Protein AF-F0W211-F1 (afdb_monomer)

Foldseek 3Di:
DPLDDDPVRLVVVCVPCVVCSVVVVVVVVVCCVVVVSDPVVVVVVVVVVVVVVVVVVVPDPDDDDDDPPPPPPDPPCQLCVLVQQQDLQFRHGPPDPVAHPVNVVVVVVVVCVVVVPDPDPPDPDPPDDDDDDDDDDDDDPDPVVVVVPPCVVQQADPVCVVRVDDPCCQVVVDDSGDDPPDPPPSVPVPPADADPPPRHHPPDPLVVLLVVLVVQLVVLVVQLVVLVVVLVVLVVVLVVLVVVLVVLVVVLVVDDDPVSVVVSVVVNVVSVVVNVVSVVCNVVSVVSSVVSVVSNVVSVVCNVVSDDVPPDPPPDD

Organism: NCBI:txid890382

Secondary structure (DSSP, 8-state):
---S--HHHHHHHHHH-HHHHHHHHHHHHHHHHHTT-S-HHHHHHHHHHHHHHHHHGGG------PPPTTSSSS-HHHHHTTT-PPPTTT-SPSSBTTB-HHHHHHHHHHHHHT-TT---S-------------------S-TTTTHHHHHGGGTB-HHHHHTS--HHHHHHS--SSB--TTSS---GGG---B-TTT-PBSSPHHHHHHHHHHHHHHHHHHHHHHHHHHHHHHHHHHHHHHHHHHHHHHHHHH--SHHHHHHHHHHHHHHHHHHHHHHHHHHHHHHHHHHHHHHHHHHHHHHHTT--TTS------

Nearest PDB structures (foldseek):
  4ilo-assembly1_A  TM=8.932E-01  e=6.289E-02  Chlamydia trachomatis L2/434/Bu
  6ixf-assembly1_A  TM=8.006E-01  e=1.152E-01  Homo sapiens
  3na7-assembly1_A  TM=4.764E-01  e=4.049E-02  Helicobacter pylori NCTC 11638
  8j07-assembly1_i8  TM=7.631E-01  e=3.495E+00  Homo sapiens

Mean predicted aligned error: 18.35 Å

Solvent-accessible surface area (backbone atoms only — not comparable to full-atom values): 19367 Å² total; per-residue (Å²): 117,80,81,68,84,55,66,69,58,52,53,53,50,48,75,74,38,69,86,54,43,63,60,50,53,52,49,49,51,50,50,34,63,75,68,58,61,52,57,67,68,56,49,51,47,52,51,50,52,52,49,49,51,56,60,60,55,74,76,62,92,74,79,95,67,82,77,76,86,76,65,85,82,55,64,68,68,68,78,39,63,42,66,59,58,46,36,84,87,78,61,45,58,65,66,43,102,88,40,49,62,66,58,52,52,50,52,53,49,54,56,50,62,77,47,76,87,58,82,60,84,71,73,82,73,81,82,72,86,77,87,80,86,86,81,93,75,96,76,80,96,64,85,68,64,72,67,60,67,70,43,63,80,70,43,46,31,60,56,31,73,74,56,58,45,38,71,50,36,72,76,68,74,49,58,98,37,54,69,81,88,71,90,73,70,74,68,67,90,68,61,68,60,51,39,91,87,76,66,43,54,62,86,32,75,66,58,52,46,52,51,53,50,51,52,53,39,51,58,33,51,55,52,34,52,50,40,47,50,54,45,52,51,52,53,51,50,48,54,52,46,53,53,48,38,52,54,44,53,58,50,38,75,70,49,84,51,70,68,60,34,52,55,40,48,57,53,40,56,50,41,53,51,54,46,50,54,51,60,66,47,44,64,58,43,52,51,50,35,52,50,35,53,53,52,36,53,53,43,51,51,39,60,76,67,65,61,51,98,83,75,75,86,77,62,79,130

Radius of gyration: 40.11 Å; Cα contacts (8 Å, |Δi|>4): 157; chains: 1; bounding box: 102×54×116 Å

Structure (mmCIF, N/CA/C/O backbone):
data_AF-F0W211-F1
#
_entry.id   AF-F0W211-F1
#
loop_
_atom_site.group_PDB
_atom_site.id
_atom_site.type_symbol
_atom_site.label_atom_id
_atom_site.label_alt_id
_atom_site.label_comp_id
_atom_site.label_asym_id
_atom_site.label_entity_id
_atom_site.label_seq_id
_atom_site.pdbx_PDB_ins_code
_atom_site.Cartn_x
_atom_site.Cartn_y
_atom_site.Cartn_z
_atom_site.occupancy
_atom_site.B_iso_or_equiv
_atom_site.auth_seq_id
_atom_site.auth_comp_id
_atom_site.auth_asym_id
_atom_site.auth_atom_id
_atom_site.pdbx_PDB_model_num
ATOM 1 N N . MET A 1 1 ? 32.228 10.492 -10.562 1.00 36.09 1 MET A N 1
ATOM 2 C CA . MET A 1 1 ? 33.289 10.536 -11.587 1.00 36.09 1 MET A CA 1
ATOM 3 C C . MET A 1 1 ? 32.843 9.807 -12.851 1.00 36.09 1 MET A C 1
ATOM 5 O O . MET A 1 1 ? 32.964 8.593 -12.957 1.00 36.09 1 MET A O 1
ATOM 9 N N . GLN A 1 2 ? 32.245 10.550 -13.781 1.00 37.41 2 GLN A N 1
ATOM 10 C CA . GLN A 1 2 ? 31.948 10.055 -15.121 1.00 37.41 2 GLN A CA 1
ATOM 11 C C . GLN A 1 2 ? 33.258 10.132 -15.909 1.00 37.41 2 GLN A C 1
ATOM 13 O O . GLN A 1 2 ? 33.706 11.217 -16.264 1.00 37.41 2 GLN A O 1
ATOM 18 N N . VAL A 1 3 ? 33.925 8.996 -16.100 1.00 42.62 3 VAL A N 1
ATOM 19 C CA . VAL A 1 3 ? 35.049 8.926 -17.036 1.00 42.62 3 VAL A CA 1
ATOM 20 C C . VAL A 1 3 ? 34.441 8.744 -18.419 1.00 42.62 3 VAL A C 1
ATOM 22 O O . VAL A 1 3 ? 34.084 7.640 -18.824 1.00 42.62 3 VAL A O 1
ATOM 25 N N . GLY A 1 4 ? 34.227 9.862 -19.098 1.00 53.25 4 GLY A N 1
ATOM 26 C CA . GLY A 1 4 ? 33.651 9.905 -20.431 1.00 53.25 4 GLY A CA 1
ATOM 27 C C . GLY A 1 4 ? 33.171 11.309 -20.760 1.00 53.25 4 GLY A C 1
ATOM 28 O O . GLY A 1 4 ? 32.844 12.094 -19.873 1.00 53.25 4 GLY A O 1
ATOM 29 N N . TYR A 1 5 ? 33.151 11.636 -22.043 1.00 56.19 5 TYR A N 1
ATOM 30 C CA . TYR A 1 5 ? 32.775 12.966 -22.496 1.00 56.19 5 TYR A CA 1
ATOM 31 C C . TYR A 1 5 ? 31.256 13.136 -22.506 1.00 56.19 5 TYR A C 1
ATOM 33 O O . TYR A 1 5 ? 30.536 12.282 -23.030 1.00 56.19 5 TYR A O 1
ATOM 41 N N . ASN A 1 6 ? 30.768 14.263 -21.980 1.00 58.94 6 ASN A N 1
ATOM 42 C CA . ASN A 1 6 ? 29.410 14.703 -22.273 1.00 58.94 6 ASN A CA 1
ATOM 43 C C . ASN A 1 6 ? 29.354 15.087 -23.759 1.00 58.94 6 ASN A C 1
ATOM 45 O O . ASN A 1 6 ? 30.174 15.876 -24.236 1.00 58.94 6 ASN A O 1
ATOM 49 N N . ARG A 1 7 ? 28.387 14.515 -24.479 1.00 57.03 7 ARG A N 1
ATOM 50 C CA . ARG A 1 7 ? 28.117 14.803 -25.888 1.00 57.03 7 ARG A CA 1
ATOM 51 C C . ARG A 1 7 ? 27.997 16.305 -26.142 1.00 57.03 7 ARG A C 1
ATOM 53 O O . ARG A 1 7 ? 28.581 16.788 -27.101 1.00 57.03 7 ARG A O 1
ATOM 60 N N . GLU A 1 8 ? 27.324 17.025 -25.251 1.00 62.09 8 GLU A N 1
ATOM 61 C CA . GLU A 1 8 ? 27.138 18.479 -25.335 1.00 62.09 8 GLU A CA 1
ATOM 62 C C . GLU A 1 8 ? 28.480 19.224 -25.263 1.00 62.09 8 GLU A C 1
ATOM 64 O O . GLU A 1 8 ? 28.690 20.208 -25.964 1.00 62.09 8 GLU A O 1
ATOM 69 N N . GLY A 1 9 ? 29.429 18.712 -24.473 1.00 66.12 9 GLY A N 1
ATOM 70 C CA . GLY A 1 9 ? 30.781 19.263 -24.375 1.00 66.12 9 GLY A CA 1
ATOM 71 C C . GLY A 1 9 ? 31.614 19.010 -25.632 1.00 66.12 9 GLY A C 1
ATOM 72 O O . GLY A 1 9 ? 32.319 19.907 -26.085 1.00 66.12 9 GLY A O 1
ATOM 73 N N . ILE A 1 10 ? 31.505 17.818 -26.234 1.00 62.38 10 ILE A N 1
ATOM 74 C CA . ILE A 1 10 ? 32.141 17.540 -27.532 1.00 62.38 10 ILE A CA 1
ATOM 75 C C . ILE A 1 10 ? 31.525 18.428 -28.612 1.00 62.38 10 ILE A C 1
ATOM 77 O O . ILE A 1 10 ? 32.262 19.030 -29.380 1.00 62.38 10 ILE A O 1
ATOM 81 N N . GLU A 1 11 ? 30.199 18.543 -28.661 1.00 62.00 11 GLU A N 1
ATOM 82 C CA . GLU A 1 11 ? 29.499 19.370 -29.648 1.00 62.00 11 GLU A CA 1
ATOM 83 C C . GLU A 1 11 ? 29.864 20.860 -29.506 1.00 62.00 11 GLU A C 1
ATOM 85 O O . GLU A 1 11 ? 30.101 21.519 -30.517 1.00 62.00 11 GLU A O 1
ATOM 90 N N . ALA A 1 12 ? 30.023 21.376 -28.281 1.00 68.12 12 ALA A N 1
ATOM 91 C CA . ALA A 1 12 ? 30.475 22.748 -28.034 1.00 68.12 12 ALA A CA 1
ATOM 92 C C . ALA A 1 12 ? 31.930 22.990 -28.478 1.00 68.12 12 ALA A C 1
ATOM 94 O O . ALA A 1 12 ? 32.224 23.992 -29.128 1.00 68.12 12 ALA A O 1
ATOM 95 N N . ILE A 1 13 ? 32.844 22.052 -28.193 1.00 62.06 13 ILE A N 1
ATOM 96 C CA . ILE A 1 13 ? 34.231 22.120 -28.689 1.00 62.06 13 ILE A CA 1
ATOM 97 C C . ILE A 1 13 ? 34.239 22.037 -30.222 1.00 62.06 13 ILE A C 1
ATOM 99 O O . ILE A 1 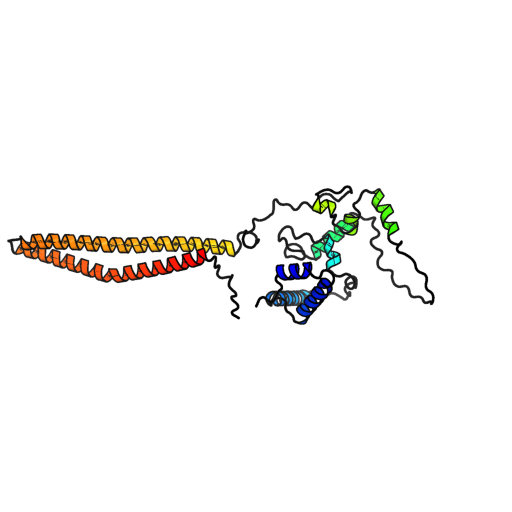13 ? 35.005 22.751 -30.874 1.00 62.06 13 ILE A O 1
ATOM 103 N N . VAL A 1 14 ? 33.341 21.223 -30.797 1.00 68.44 14 VAL A N 1
ATOM 104 C CA . VAL A 1 14 ? 33.209 21.055 -32.245 1.00 68.44 14 VAL A CA 1
ATOM 105 C C . VAL A 1 14 ? 32.828 22.356 -32.950 1.00 68.44 14 VAL A C 1
ATOM 107 O O . VAL A 1 14 ? 33.356 22.673 -34.014 1.00 68.44 14 VAL A O 1
ATOM 110 N N . GLN A 1 15 ? 31.937 23.131 -32.335 1.00 71.75 15 GLN A N 1
ATOM 111 C CA . GLN A 1 15 ? 31.453 24.394 -32.886 1.00 71.75 15 GLN A CA 1
ATOM 112 C C . GLN A 1 15 ? 32.494 25.521 -32.865 1.00 71.75 15 GLN A C 1
ATOM 114 O O . GLN A 1 15 ? 32.355 26.473 -33.630 1.00 71.75 15 GLN A O 1
ATOM 119 N N . HIS A 1 16 ? 33.511 25.455 -32.002 1.00 71.25 16 HIS A N 1
ATOM 120 C CA . HIS A 1 16 ? 34.446 26.568 -31.806 1.00 71.25 16 HIS A CA 1
ATOM 121 C C . HIS A 1 16 ? 35.817 26.372 -32.461 1.00 71.25 16 HIS A C 1
ATOM 123 O O . HIS A 1 16 ? 36.484 27.367 -32.731 1.00 71.25 16 HIS A O 1
ATOM 129 N N . LEU A 1 17 ? 36.250 25.134 -32.739 1.00 72.19 17 LEU A N 1
ATOM 130 C CA . LEU A 1 17 ? 37.605 24.859 -33.252 1.00 72.19 17 LEU A CA 1
ATOM 131 C C . LEU A 1 17 ? 37.660 23.768 -34.350 1.00 72.19 17 LEU A C 1
ATOM 133 O O . 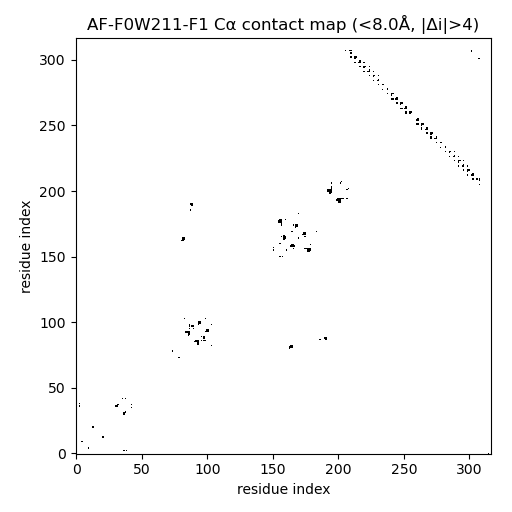LEU A 1 17 ? 38.453 22.831 -34.206 1.00 72.19 17 LEU A O 1
ATOM 137 N N . PRO A 1 18 ? 36.860 23.870 -35.440 1.00 67.44 18 PRO A N 1
ATOM 138 C CA . PRO A 1 18 ? 36.616 22.820 -36.453 1.00 67.44 18 PRO A CA 1
ATOM 139 C C . PRO A 1 18 ? 37.883 22.091 -36.934 1.00 67.44 18 PRO A C 1
ATOM 141 O O . PRO A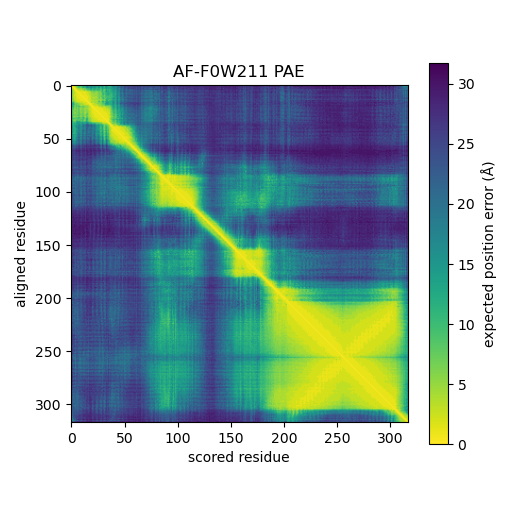 1 18 ? 37.909 20.860 -36.995 1.00 67.44 18 PRO A O 1
ATOM 144 N N . ASP A 1 19 ? 38.958 22.838 -37.189 1.00 74.56 19 ASP A N 1
ATOM 145 C CA . ASP A 1 19 ? 40.173 22.308 -37.818 1.00 74.56 19 ASP A CA 1
ATOM 146 C C . ASP A 1 19 ? 41.135 21.622 -36.830 1.00 74.56 19 ASP A C 1
ATOM 148 O O . ASP A 1 19 ? 41.980 20.821 -37.231 1.00 74.56 19 ASP A O 1
ATOM 152 N N . GLN A 1 20 ? 41.004 21.886 -35.523 1.00 68.31 20 GLN A N 1
ATOM 153 C CA . GLN A 1 20 ? 41.879 21.324 -34.481 1.00 68.31 20 GLN A CA 1
ATOM 154 C C . GLN A 1 20 ? 41.237 20.152 -33.725 1.00 68.31 20 GLN A C 1
ATOM 156 O O . GLN A 1 20 ? 41.945 19.303 -33.178 1.00 68.31 20 GLN A O 1
ATOM 161 N N . ILE A 1 21 ? 39.905 20.042 -33.751 1.00 67.00 21 ILE A N 1
ATOM 162 C CA . ILE A 1 21 ? 39.152 18.975 -33.074 1.00 67.00 21 ILE A CA 1
ATOM 163 C C . ILE A 1 21 ? 39.575 17.589 -33.517 1.00 67.00 21 ILE A C 1
ATOM 165 O O . ILE A 1 21 ? 39.648 16.696 -32.683 1.00 67.00 21 ILE A O 1
ATOM 169 N N . VAL A 1 22 ? 39.837 17.372 -34.807 1.00 65.50 22 VAL A N 1
ATOM 170 C CA . VAL A 1 22 ? 40.185 16.030 -35.296 1.00 65.50 22 VAL A CA 1
ATOM 171 C C . VAL A 1 22 ? 41.490 15.561 -34.653 1.00 65.50 22 VAL A C 1
ATOM 173 O O . VAL A 1 22 ? 41.585 14.415 -34.212 1.00 65.50 22 VAL A O 1
ATOM 176 N N . ALA A 1 23 ? 42.472 16.457 -34.515 1.00 70.31 23 ALA A N 1
ATOM 177 C CA . ALA A 1 23 ? 43.716 16.168 -33.811 1.00 70.31 23 ALA A CA 1
ATOM 178 C C . ALA A 1 23 ? 43.480 15.957 -32.304 1.00 70.31 23 ALA A C 1
ATOM 180 O O . ALA A 1 23 ? 44.006 15.000 -31.734 1.00 70.31 23 ALA A O 1
ATOM 181 N N . SER A 1 24 ? 42.641 16.782 -31.669 1.00 67.00 24 SER A N 1
ATOM 182 C CA . SER A 1 24 ? 42.307 16.658 -30.244 1.00 67.00 24 SER A CA 1
ATOM 183 C C . SER A 1 24 ? 41.517 15.385 -29.920 1.00 67.00 24 SER A C 1
ATOM 185 O O . SER A 1 24 ? 41.851 14.704 -28.958 1.00 67.00 24 SER A O 1
ATOM 187 N N . ILE A 1 25 ? 40.524 15.002 -30.728 1.00 67.00 25 ILE A N 1
ATOM 188 C CA . ILE A 1 25 ? 39.755 13.756 -30.581 1.00 67.00 25 ILE A CA 1
ATOM 189 C C . ILE A 1 25 ? 40.665 12.548 -30.799 1.00 67.00 25 ILE A C 1
ATOM 191 O O . ILE A 1 25 ? 40.597 11.597 -30.024 1.00 67.00 25 ILE A O 1
ATOM 195 N N . ARG A 1 26 ? 41.559 12.583 -31.797 1.00 67.75 26 ARG A N 1
ATOM 196 C CA . ARG A 1 26 ? 42.543 11.511 -32.017 1.00 67.75 26 ARG A CA 1
ATOM 197 C C . ARG A 1 26 ? 43.509 11.374 -30.842 1.00 67.75 26 ARG A C 1
ATOM 199 O O . ARG A 1 26 ? 43.779 10.254 -30.415 1.00 67.75 26 ARG A O 1
ATOM 206 N N . LEU A 1 27 ? 43.995 12.486 -30.285 1.00 67.38 27 LEU A N 1
ATOM 207 C CA . LEU A 1 27 ? 44.852 12.477 -29.097 1.00 67.38 27 LEU A CA 1
ATOM 208 C C . LEU A 1 27 ? 44.103 11.946 -27.870 1.00 67.38 27 LEU A C 1
ATOM 210 O O . LEU A 1 27 ? 44.632 11.097 -27.160 1.00 67.38 27 LEU A O 1
ATOM 214 N N . LEU A 1 28 ? 42.864 12.388 -27.653 1.00 62.03 28 LEU A N 1
ATOM 215 C CA . LEU A 1 28 ? 42.009 11.918 -26.564 1.00 62.03 28 LEU A CA 1
ATOM 216 C C . LEU A 1 28 ? 41.711 10.423 -26.691 1.00 62.03 28 LEU A C 1
ATOM 218 O O . LEU A 1 28 ? 41.877 9.691 -25.723 1.00 62.03 28 LEU A O 1
ATOM 222 N N . HIS A 1 29 ? 41.369 9.941 -27.886 1.00 64.19 29 HIS A N 1
ATOM 223 C CA . HIS A 1 29 ? 41.206 8.515 -28.154 1.00 64.19 29 HIS A CA 1
ATOM 224 C C . HIS A 1 29 ? 42.494 7.741 -27.844 1.00 64.19 29 HIS A C 1
ATOM 226 O O . HIS A 1 29 ? 42.449 6.726 -27.151 1.00 64.19 29 HIS A O 1
ATOM 232 N N . ARG A 1 30 ? 43.654 8.261 -28.267 1.00 61.97 30 ARG A N 1
ATOM 233 C CA . ARG A 1 30 ? 44.961 7.658 -27.983 1.00 61.97 30 ARG A CA 1
ATOM 234 C C . ARG A 1 30 ? 45.232 7.582 -26.482 1.00 61.97 30 ARG A C 1
ATOM 236 O O . ARG A 1 30 ? 45.601 6.524 -26.001 1.00 61.97 30 ARG A O 1
ATOM 243 N N . VAL A 1 31 ? 44.991 8.657 -25.732 1.00 58.94 31 VAL A N 1
ATOM 244 C CA . VAL A 1 31 ? 45.116 8.685 -24.264 1.00 58.94 31 VAL A CA 1
ATOM 245 C C . VAL A 1 31 ? 44.150 7.684 -23.617 1.00 58.94 31 VAL A C 1
ATOM 247 O O . VAL A 1 31 ? 44.549 6.924 -22.742 1.00 58.94 31 VAL A O 1
ATOM 250 N N . PHE A 1 32 ? 42.900 7.609 -24.069 1.00 60.25 32 PHE A N 1
ATOM 251 C CA . PHE A 1 32 ? 41.908 6.685 -23.512 1.00 60.25 32 PHE A CA 1
ATOM 252 C C . PHE A 1 32 ? 42.272 5.215 -23.725 1.00 60.25 32 PHE A C 1
ATOM 254 O O . PHE A 1 32 ? 42.093 4.406 -22.815 1.00 60.25 32 PHE A O 1
ATOM 261 N N . VAL A 1 33 ? 42.806 4.879 -24.900 1.00 57.12 33 VAL A N 1
ATOM 262 C CA . VAL A 1 33 ? 43.297 3.533 -25.210 1.00 57.12 33 VAL A CA 1
ATOM 263 C C . VAL A 1 33 ? 44.575 3.229 -24.425 1.00 57.12 33 VAL A C 1
ATOM 265 O O . VAL A 1 33 ? 44.647 2.183 -23.786 1.00 57.12 33 VAL A O 1
ATOM 268 N N . THR A 1 34 ? 45.544 4.153 -24.407 1.00 57.50 34 THR A N 1
ATOM 269 C CA . THR A 1 34 ? 46.840 3.981 -23.727 1.00 57.50 34 THR A CA 1
ATOM 270 C C . THR A 1 34 ? 46.700 3.831 -22.213 1.00 57.50 34 THR A C 1
ATOM 272 O O . THR A 1 34 ? 47.412 3.034 -21.614 1.00 57.50 34 THR A O 1
ATOM 275 N N . TYR A 1 35 ? 45.788 4.575 -21.583 1.00 56.47 35 TYR A N 1
ATOM 276 C CA . TYR A 1 35 ? 45.584 4.549 -20.129 1.00 56.47 35 TYR A CA 1
ATOM 277 C C . TYR A 1 35 ? 44.349 3.737 -19.701 1.00 56.47 35 TYR A C 1
ATOM 279 O O . TYR A 1 35 ? 43.932 3.815 -18.549 1.00 56.47 35 TYR A O 1
ATOM 287 N N . HIS A 1 36 ? 43.759 2.954 -20.613 1.00 53.78 36 HIS A N 1
ATOM 288 C CA . HIS A 1 36 ? 42.609 2.080 -20.356 1.00 53.78 36 HIS A CA 1
ATOM 289 C C . HIS A 1 36 ? 41.390 2.773 -19.713 1.00 53.78 36 HIS A C 1
ATOM 291 O O . HIS A 1 36 ? 40.652 2.160 -18.945 1.00 53.78 36 HIS A O 1
ATOM 297 N N . TYR A 1 37 ? 41.101 4.025 -20.083 1.00 53.75 37 TYR A N 1
ATOM 298 C CA . TYR A 1 37 ? 39.896 4.758 -19.651 1.00 53.75 37 TYR A CA 1
ATOM 299 C C . TYR A 1 37 ? 38.617 4.322 -20.392 1.00 53.75 37 TYR A C 1
ATOM 301 O O . TYR A 1 37 ? 37.665 5.084 -20.559 1.00 53.75 37 TYR A O 1
ATOM 309 N N . VAL A 1 38 ? 38.564 3.074 -20.849 1.00 54.69 38 VAL A N 1
ATOM 310 C CA . VAL A 1 38 ? 37.316 2.441 -21.273 1.00 54.69 38 VAL A CA 1
ATOM 311 C C . VAL A 1 38 ? 36.622 1.964 -19.994 1.00 54.69 38 VAL A C 1
ATOM 313 O O . VAL A 1 38 ? 37.297 1.472 -19.094 1.00 54.69 38 VAL A O 1
ATOM 316 N N . SER A 1 39 ? 35.296 2.123 -19.868 1.00 50.94 39 SER A N 1
ATOM 317 C CA . SER A 1 39 ? 34.581 1.661 -18.663 1.00 50.94 39 SER A CA 1
ATOM 318 C C . SER A 1 39 ? 35.035 0.246 -18.280 1.00 50.94 39 SER A C 1
ATOM 320 O O . SER A 1 39 ? 35.178 -0.606 -19.161 1.00 50.94 39 SER A O 1
ATOM 322 N N . LEU A 1 40 ? 35.270 -0.017 -16.989 1.00 45.03 40 LEU A N 1
ATOM 323 C CA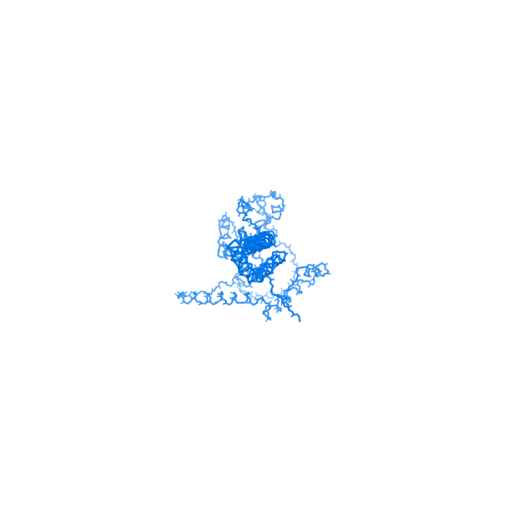 . LEU A 1 40 ? 35.765 -1.317 -16.512 1.00 45.03 40 LEU A CA 1
ATOM 324 C C . LEU A 1 40 ? 34.930 -2.478 -17.083 1.00 45.03 40 LEU A C 1
ATOM 326 O O . LEU A 1 40 ? 35.470 -3.510 -17.451 1.00 45.03 40 LEU A O 1
ATOM 330 N N . GLN A 1 41 ? 33.622 -2.273 -17.269 1.00 48.00 41 GLN A N 1
ATOM 331 C CA . GLN A 1 41 ? 32.720 -3.229 -17.916 1.00 48.00 41 GLN A CA 1
ATOM 332 C C . GLN A 1 41 ? 33.059 -3.525 -19.382 1.00 48.00 41 GLN A C 1
ATOM 334 O O . GLN A 1 41 ? 32.917 -4.665 -19.810 1.00 48.00 41 GLN A O 1
ATOM 339 N N . ASN A 1 42 ? 33.501 -2.539 -20.157 1.00 51.44 42 ASN A N 1
ATOM 340 C CA . ASN A 1 42 ? 33.932 -2.745 -21.538 1.00 51.44 42 ASN A CA 1
ATOM 341 C C . ASN A 1 42 ? 35.314 -3.403 -21.607 1.00 51.44 42 ASN A C 1
ATOM 343 O O . ASN A 1 42 ? 35.521 -4.240 -22.480 1.00 51.44 42 ASN A O 1
ATOM 347 N N . VAL A 1 43 ? 36.219 -3.098 -20.669 1.00 49.66 43 VAL A N 1
ATOM 348 C CA . VAL A 1 43 ? 37.502 -3.812 -20.535 1.00 49.66 43 VAL A CA 1
ATOM 349 C C . VAL A 1 43 ? 37.254 -5.268 -20.144 1.00 49.66 43 VAL A C 1
ATOM 351 O O . VAL A 1 43 ? 37.746 -6.168 -20.811 1.00 49.66 43 VAL A O 1
ATOM 354 N N . CYS A 1 44 ? 36.411 -5.529 -19.142 1.00 52.25 44 CYS A N 1
ATOM 355 C CA . CYS A 1 44 ? 36.029 -6.884 -18.749 1.00 52.25 44 CYS A CA 1
ATOM 356 C C . CYS A 1 44 ? 35.342 -7.644 -19.890 1.00 52.25 44 CYS A C 1
ATOM 358 O O . CYS A 1 44 ? 35.639 -8.816 -20.087 1.00 52.25 44 CYS A O 1
ATOM 360 N N . LYS A 1 45 ? 34.472 -6.991 -20.673 1.00 58.53 45 LYS A N 1
ATOM 361 C CA . LYS A 1 45 ? 33.866 -7.601 -21.867 1.00 58.53 45 LYS A CA 1
ATOM 362 C C . LYS A 1 45 ? 34.903 -7.910 -22.943 1.00 58.53 45 LYS A C 1
ATOM 364 O O . LYS A 1 45 ? 34.858 -8.995 -23.504 1.00 58.53 45 LYS A O 1
ATOM 369 N N . ALA A 1 46 ? 35.838 -7.001 -23.214 1.00 57.44 46 ALA A N 1
ATOM 370 C CA . ALA A 1 46 ? 36.908 -7.233 -24.180 1.00 57.44 46 ALA A CA 1
ATOM 371 C C . ALA A 1 46 ? 37.820 -8.391 -23.742 1.00 57.44 46 ALA A C 1
ATOM 373 O O . ALA A 1 46 ? 38.094 -9.279 -24.540 1.00 57.44 46 ALA A O 1
ATOM 374 N N . VAL A 1 47 ? 38.193 -8.445 -22.459 1.00 62.72 47 VAL A N 1
ATOM 375 C CA . VAL A 1 47 ? 39.002 -9.529 -21.877 1.00 62.72 47 VAL A CA 1
ATOM 376 C C . VAL A 1 47 ? 38.245 -10.861 -21.883 1.00 62.72 47 VAL A C 1
ATOM 378 O O . VAL A 1 47 ? 38.833 -11.891 -22.196 1.00 62.72 47 VAL A O 1
ATOM 381 N N . GLN A 1 48 ? 36.939 -10.866 -21.597 1.00 62.56 48 GLN A N 1
ATOM 382 C CA . GLN A 1 48 ? 36.105 -12.070 -21.695 1.00 62.56 48 GLN A CA 1
ATOM 383 C C . GLN A 1 48 ? 35.973 -12.562 -23.137 1.00 62.56 48 GLN A C 1
ATOM 385 O O . GLN A 1 48 ? 36.058 -13.764 -23.368 1.00 62.56 48 GLN A O 1
ATOM 390 N N . ILE A 1 49 ? 35.812 -11.658 -24.108 1.00 60.47 49 ILE A N 1
ATOM 391 C CA . ILE A 1 49 ? 35.803 -12.005 -25.534 1.00 60.47 49 ILE A CA 1
ATOM 392 C C . ILE A 1 49 ? 37.165 -12.578 -25.937 1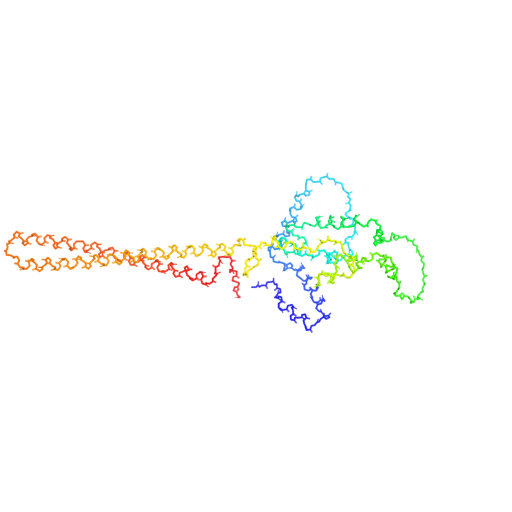.00 60.47 49 ILE A C 1
ATOM 394 O O . ILE A 1 49 ? 37.223 -13.614 -26.585 1.00 60.47 49 ILE A O 1
ATOM 398 N N . GLU A 1 50 ? 38.267 -11.970 -25.500 1.00 58.75 50 GLU A N 1
ATOM 399 C CA . GLU A 1 50 ? 39.617 -12.454 -25.794 1.00 58.75 50 GLU A CA 1
ATOM 400 C C . GLU A 1 50 ? 39.886 -13.832 -25.164 1.00 58.75 50 GLU A C 1
ATOM 402 O O . GLU A 1 50 ? 40.486 -14.704 -25.792 1.00 58.75 50 GLU A O 1
ATOM 407 N N . GLN A 1 51 ? 39.391 -14.073 -23.946 1.00 60.91 51 GLN A N 1
ATOM 408 C CA . GLN A 1 51 ? 39.455 -15.377 -23.284 1.00 60.91 51 GLN A CA 1
ATOM 409 C C . GLN A 1 51 ? 38.587 -16.423 -23.987 1.00 60.91 51 GLN A C 1
ATOM 411 O O . GLN A 1 51 ? 39.048 -17.550 -24.153 1.00 60.91 51 GLN A O 1
ATOM 416 N N . GLN A 1 52 ? 37.382 -16.061 -24.441 1.00 56.75 52 GLN A N 1
ATOM 417 C CA . GLN A 1 52 ? 36.491 -16.933 -25.217 1.00 56.75 52 GLN A CA 1
ATOM 418 C C . GLN A 1 52 ? 37.083 -17.286 -26.584 1.00 56.75 52 GLN A C 1
ATOM 420 O O . GLN A 1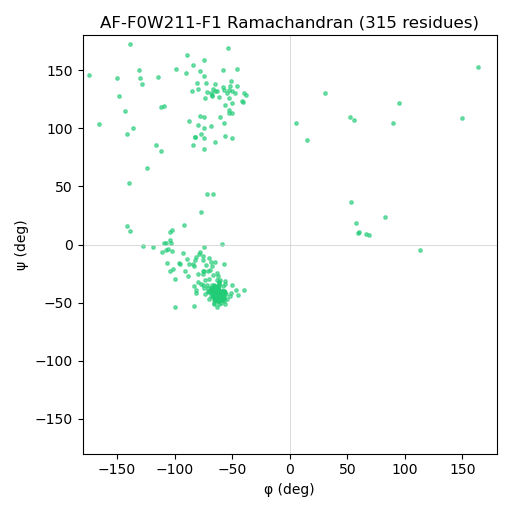 52 ? 37.032 -18.441 -26.995 1.00 56.75 52 GLN A O 1
ATOM 425 N N . VAL A 1 53 ? 37.721 -16.327 -27.254 1.00 57.16 53 VAL A N 1
ATOM 426 C CA . VAL A 1 53 ? 38.441 -16.554 -28.514 1.00 57.16 53 VAL A CA 1
ATOM 427 C C . VAL A 1 53 ? 39.653 -17.466 -28.282 1.00 57.16 53 VAL A C 1
ATOM 429 O O . VAL A 1 53 ? 39.862 -18.410 -29.041 1.00 57.16 53 VAL A O 1
ATOM 432 N N . LYS A 1 54 ? 40.402 -17.282 -27.185 1.00 52.53 54 LYS A N 1
ATOM 433 C CA . LYS A 1 54 ? 41.514 -18.176 -26.802 1.00 52.53 54 LYS A CA 1
ATOM 434 C C . LYS A 1 54 ? 41.052 -19.590 -26.428 1.00 52.53 54 LYS A C 1
ATOM 436 O O . LYS A 1 54 ? 41.752 -20.548 -26.745 1.00 52.53 54 LYS A O 1
ATOM 441 N N . THR A 1 55 ? 39.880 -19.749 -25.806 1.00 51.50 55 THR A N 1
ATOM 442 C CA . THR A 1 55 ? 39.322 -21.080 -25.486 1.00 51.50 55 THR A CA 1
ATOM 443 C C . THR A 1 55 ? 38.703 -21.765 -26.703 1.00 51.50 55 THR A C 1
ATOM 445 O O . THR A 1 55 ? 38.836 -22.978 -26.838 1.00 51.50 55 THR A O 1
ATOM 448 N N . GLN A 1 56 ? 38.104 -21.019 -27.635 1.00 47.34 56 GLN A N 1
ATOM 449 C CA . GLN A 1 56 ? 37.594 -21.577 -28.894 1.00 47.34 56 GLN A CA 1
ATOM 450 C C . GLN A 1 56 ? 38.717 -21.944 -29.877 1.00 47.34 56 GLN A C 1
ATOM 452 O O . GLN A 1 56 ? 38.598 -22.936 -30.596 1.00 47.34 56 GLN A O 1
ATOM 457 N N . HIS A 1 57 ? 39.853 -21.238 -29.857 1.00 44.88 57 HIS A N 1
ATOM 458 C CA . HIS A 1 57 ? 41.021 -21.598 -30.669 1.00 44.88 57 HIS A CA 1
ATOM 459 C C . HIS A 1 57 ? 41.824 -22.797 -30.146 1.00 44.88 57 HIS A C 1
ATOM 461 O O . HIS A 1 57 ? 42.650 -23.326 -30.887 1.00 44.88 57 HIS A O 1
ATOM 467 N N . PHE A 1 58 ? 41.557 -23.302 -28.936 1.00 39.12 58 PHE A N 1
ATOM 468 C CA . PHE A 1 58 ? 42.234 -24.503 -28.429 1.00 39.12 58 PHE A CA 1
ATOM 469 C C . PHE A 1 58 ? 41.680 -25.822 -29.008 1.00 39.12 58 PHE A C 1
ATOM 471 O O . PHE A 1 58 ? 42.281 -26.875 -28.810 1.00 39.12 58 PHE A O 1
ATOM 478 N N . HIS A 1 59 ? 40.583 -25.776 -29.779 1.00 39.53 59 HIS A N 1
ATOM 479 C CA . HIS A 1 59 ? 40.013 -26.950 -30.458 1.00 39.53 59 HIS A CA 1
ATOM 480 C C . HIS A 1 59 ? 40.177 -26.971 -31.989 1.00 39.53 59 HIS A C 1
ATOM 482 O O . HIS A 1 59 ? 39.775 -27.946 -32.620 1.00 39.53 59 HIS A O 1
ATOM 488 N N . ALA A 1 60 ? 40.830 -25.977 -32.600 1.00 39.41 60 ALA A N 1
ATOM 489 C CA . ALA A 1 60 ? 41.093 -25.962 -34.041 1.00 39.41 60 ALA A CA 1
ATOM 490 C C . ALA A 1 60 ? 42.593 -26.127 -34.336 1.00 39.41 60 ALA A C 1
ATOM 492 O O . ALA A 1 60 ? 43.318 -25.175 -34.612 1.00 39.41 60 ALA A O 1
ATOM 493 N N . LYS A 1 61 ? 43.062 -27.377 -34.286 1.00 41.38 61 LYS A N 1
ATOM 494 C CA . LYS A 1 61 ? 44.347 -27.795 -34.859 1.00 41.38 61 LYS A CA 1
ATOM 495 C C . LYS A 1 61 ? 44.172 -27.912 -36.380 1.00 41.38 61 LYS A C 1
ATOM 497 O O . LYS A 1 61 ? 43.719 -28.950 -36.844 1.00 41.38 61 LYS A O 1
ATOM 502 N N . LEU A 1 62 ? 44.505 -26.866 -37.139 1.00 36.47 62 LEU A N 1
ATOM 503 C CA . LEU A 1 62 ? 44.870 -26.950 -38.564 1.00 36.47 62 LEU A CA 1
ATOM 504 C C . LEU A 1 62 ? 45.529 -25.638 -39.034 1.00 36.47 62 LEU A C 1
ATOM 506 O O . LEU A 1 62 ? 44.874 -24.626 -39.243 1.00 36.47 62 LEU A O 1
ATOM 510 N N . SER A 1 63 ? 46.853 -25.728 -39.168 1.00 34.75 63 SER A N 1
ATOM 511 C CA . SER A 1 63 ? 47.686 -25.211 -40.262 1.00 34.75 63 SER A CA 1
ATOM 512 C C . SER A 1 63 ? 47.650 -23.724 -40.641 1.00 34.75 63 SER A C 1
ATOM 514 O O . SER A 1 63 ? 46.763 -23.247 -41.338 1.00 34.75 63 SER A O 1
ATOM 516 N N . SER A 1 64 ? 48.748 -23.055 -40.274 1.00 43.91 64 SER A N 1
ATOM 517 C CA . SER A 1 64 ? 49.545 -22.124 -41.091 1.00 43.91 64 SER A CA 1
ATOM 518 C C . SER A 1 64 ? 48.910 -21.602 -42.388 1.00 43.91 64 SER A C 1
ATOM 520 O O . SER A 1 64 ? 49.155 -22.133 -43.469 1.00 43.91 64 SER A O 1
ATOM 522 N N . LEU A 1 65 ? 48.203 -20.487 -42.290 1.00 36.25 65 LEU A N 1
ATOM 523 C CA . LEU A 1 65 ? 48.133 -19.484 -43.344 1.00 36.25 65 LEU A CA 1
ATOM 524 C C . LEU A 1 65 ? 48.094 -18.144 -42.617 1.00 36.25 65 LEU A C 1
ATOM 526 O O . LEU A 1 65 ? 47.166 -17.883 -41.851 1.00 36.25 65 LEU A O 1
ATOM 530 N N . ASP A 1 66 ? 49.137 -17.338 -42.804 1.00 36.59 66 ASP A N 1
ATOM 531 C CA . ASP A 1 66 ? 49.146 -15.958 -42.335 1.00 36.59 66 ASP A CA 1
ATOM 532 C C . ASP A 1 66 ? 47.859 -15.265 -42.813 1.00 36.59 66 ASP A C 1
ATOM 534 O O . ASP A 1 66 ? 47.509 -15.386 -43.997 1.00 36.59 66 ASP A O 1
ATOM 538 N N . PRO A 1 67 ? 47.128 -14.554 -41.934 1.00 37.34 67 PRO A N 1
ATOM 539 C CA . PRO A 1 67 ? 45.963 -13.803 -42.362 1.00 37.34 67 PRO A CA 1
ATOM 540 C C . PRO A 1 67 ? 46.410 -12.800 -43.438 1.00 37.34 67 PRO A C 1
ATOM 542 O O . PRO A 1 67 ? 47.457 -12.163 -43.278 1.00 37.34 67 PRO A O 1
ATOM 545 N N . PRO A 1 68 ? 45.667 -12.652 -44.551 1.00 37.72 68 PRO A N 1
ATOM 546 C CA . PRO A 1 68 ? 46.048 -11.736 -45.613 1.00 37.72 68 PRO A CA 1
ATOM 547 C C . PRO A 1 68 ? 46.290 -10.344 -45.025 1.00 37.72 68 PRO A C 1
ATOM 549 O O . PRO A 1 68 ? 45.401 -9.787 -44.377 1.00 37.72 68 PRO A O 1
ATOM 552 N N . ARG A 1 69 ? 47.471 -9.766 -45.280 1.00 39.75 69 ARG A N 1
ATOM 553 C CA . ARG A 1 69 ? 47.842 -8.372 -44.955 1.00 39.75 69 ARG A CA 1
ATOM 554 C C . ARG A 1 69 ? 47.037 -7.344 -45.774 1.00 39.75 69 ARG A C 1
ATOM 556 O O . ARG A 1 69 ? 47.583 -6.402 -46.329 1.00 39.75 69 ARG A O 1
ATOM 563 N N . ILE A 1 70 ? 45.732 -7.560 -45.916 1.00 42.16 70 ILE A N 1
ATOM 564 C CA . ILE A 1 70 ? 44.789 -6.703 -46.643 1.00 42.16 70 ILE A CA 1
ATOM 565 C C . ILE A 1 70 ? 44.203 -5.631 -45.699 1.00 42.16 70 ILE A C 1
ATOM 567 O O . ILE A 1 70 ? 43.636 -4.645 -46.154 1.00 42.16 70 ILE A O 1
ATOM 571 N N . PHE A 1 71 ? 44.397 -5.769 -44.382 1.00 39.00 71 PHE A N 1
ATOM 572 C CA . PHE A 1 71 ? 43.776 -4.906 -43.369 1.00 39.00 71 PHE A CA 1
ATOM 573 C C . PHE A 1 71 ? 44.702 -3.846 -42.747 1.00 39.00 71 PHE A C 1
ATOM 575 O O . PHE A 1 71 ? 44.255 -3.100 -41.884 1.00 39.00 71 PHE A O 1
ATOM 582 N N . GLU A 1 72 ? 45.969 -3.743 -43.164 1.00 40.00 72 GLU A N 1
ATOM 583 C CA . GLU A 1 72 ? 46.925 -2.799 -42.551 1.00 40.00 72 GLU A CA 1
ATOM 584 C C . GLU A 1 72 ? 46.818 -1.356 -43.080 1.00 40.00 72 GLU A C 1
ATOM 586 O O . GLU A 1 72 ? 47.364 -0.448 -42.460 1.00 40.00 72 GLU A O 1
ATOM 591 N N . SER A 1 73 ? 46.104 -1.107 -44.187 1.00 40.38 73 SER A N 1
ATOM 592 C CA . SER A 1 73 ? 46.088 0.213 -44.847 1.00 40.38 73 SER A CA 1
ATOM 593 C C . SER A 1 73 ? 44.726 0.902 -44.931 1.00 40.38 73 SER A C 1
ATOM 595 O O . SER A 1 73 ? 44.658 2.018 -45.437 1.00 40.38 73 SER A O 1
ATOM 597 N N . TYR A 1 74 ? 43.650 0.273 -44.459 1.00 38.47 74 TYR A N 1
ATOM 598 C CA . TYR A 1 74 ? 42.332 0.904 -44.404 1.00 38.47 74 TYR A CA 1
ATOM 599 C C . TYR A 1 74 ? 41.961 1.123 -42.942 1.00 38.47 74 TYR A C 1
ATOM 601 O O . TYR A 1 74 ? 41.834 0.159 -42.185 1.00 38.47 74 TYR A O 1
ATOM 609 N N . GLU A 1 75 ? 41.779 2.386 -42.537 1.00 51.19 75 GLU A N 1
ATOM 610 C CA . GLU A 1 75 ? 41.077 2.682 -41.289 1.00 51.19 75 GLU A CA 1
ATOM 611 C C . GLU A 1 75 ? 39.739 1.937 -41.374 1.00 51.19 75 GLU A C 1
ATOM 613 O O . GLU A 1 75 ? 38.940 2.184 -42.274 1.00 51.19 75 GLU A O 1
ATOM 618 N N . ILE A 1 76 ? 39.528 0.968 -40.477 1.00 47.22 76 ILE A N 1
ATOM 619 C CA . ILE A 1 76 ? 38.324 0.126 -40.362 1.00 47.22 76 ILE A CA 1
ATOM 620 C C . ILE A 1 76 ? 37.054 0.966 -40.613 1.00 47.22 76 ILE A C 1
ATOM 622 O O . ILE A 1 76 ? 36.163 0.541 -41.339 1.00 47.22 76 ILE A O 1
ATOM 626 N N . GLU A 1 77 ? 37.018 2.206 -40.125 1.00 48.38 77 GLU A N 1
ATOM 627 C CA . GLU A 1 77 ? 35.939 3.184 -40.312 1.00 48.38 77 GLU A CA 1
ATOM 628 C C . GLU A 1 77 ? 35.565 3.511 -41.775 1.00 48.38 77 GLU A C 1
ATOM 630 O O . GLU A 1 77 ? 34.390 3.770 -42.053 1.00 48.38 77 GLU A O 1
ATOM 635 N N . GLU A 1 78 ? 36.500 3.474 -42.726 1.00 49.50 78 GLU A N 1
ATOM 636 C CA . GLU A 1 78 ? 36.229 3.778 -44.139 1.00 49.50 78 GLU A CA 1
ATOM 637 C C . GLU A 1 78 ? 35.582 2.611 -44.888 1.00 49.50 78 GLU A C 1
ATOM 639 O O . GLU A 1 78 ? 34.715 2.836 -45.734 1.00 49.50 78 GLU A O 1
ATOM 644 N N . LEU A 1 79 ? 35.915 1.369 -44.521 1.00 48.81 79 LEU A N 1
ATOM 645 C CA . LEU A 1 79 ? 35.311 0.163 -45.098 1.00 48.81 79 LEU A CA 1
ATOM 646 C C . LEU A 1 79 ? 33.840 -0.013 -44.678 1.00 48.81 79 LEU A C 1
ATOM 648 O O . LEU A 1 79 ? 33.043 -0.549 -45.447 1.00 48.81 79 LEU A O 1
ATOM 652 N N . TYR A 1 80 ? 33.449 0.468 -43.489 1.00 50.38 80 TYR A N 1
ATOM 653 C CA . TYR A 1 80 ? 32.074 0.322 -42.979 1.00 50.38 80 TYR A CA 1
ATOM 654 C C . TYR A 1 80 ? 31.172 1.528 -43.227 1.00 50.38 80 TYR A C 1
ATOM 656 O O . TYR A 1 80 ? 29.955 1.380 -43.125 1.00 50.38 80 TYR A O 1
ATOM 664 N N . ARG A 1 81 ? 31.709 2.709 -43.568 1.00 48.94 81 ARG A N 1
ATOM 665 C CA . ARG A 1 81 ? 30.913 3.932 -43.816 1.00 48.94 81 ARG A CA 1
ATOM 666 C C . ARG A 1 81 ? 29.688 3.717 -44.716 1.00 48.94 81 ARG A C 1
ATOM 668 O O . ARG A 1 81 ? 28.637 4.276 -44.400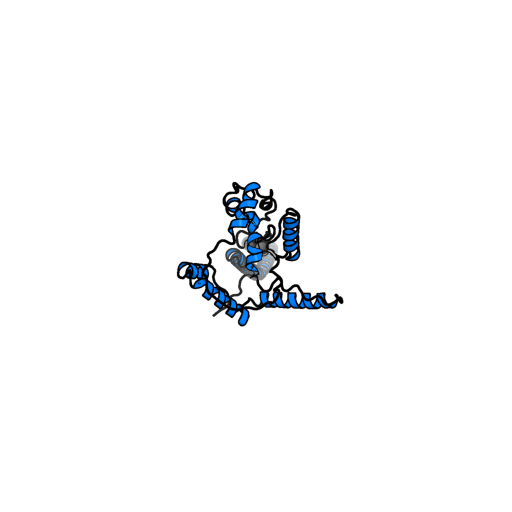 1.00 48.94 81 ARG A O 1
ATOM 675 N N . PRO A 1 82 ? 29.764 2.901 -45.780 1.00 48.88 82 PRO A N 1
ATOM 676 C CA . PRO A 1 82 ? 28.611 2.672 -46.637 1.00 48.88 82 PRO A CA 1
ATOM 677 C C . PRO A 1 82 ? 27.635 1.586 -46.160 1.00 48.88 82 PRO A C 1
ATOM 679 O O . PRO A 1 82 ? 26.489 1.522 -46.600 1.00 48.88 82 PRO A O 1
ATOM 682 N N . PHE A 1 83 ? 28.061 0.735 -45.233 1.00 52.78 83 PHE A N 1
ATOM 683 C CA . PHE A 1 83 ? 27.253 -0.359 -44.684 1.00 52.78 83 PHE A CA 1
ATOM 684 C C . PHE A 1 83 ? 26.754 -0.063 -43.266 1.00 52.78 83 PHE A C 1
ATOM 686 O O . PHE A 1 83 ? 25.945 -0.807 -42.716 1.00 52.78 83 PHE A O 1
ATOM 693 N N . ALA A 1 84 ? 27.174 1.067 -42.694 1.00 56.44 84 ALA A N 1
ATOM 694 C CA . ALA A 1 84 ? 26.861 1.548 -41.356 1.00 56.44 84 ALA A CA 1
ATOM 695 C C . ALA A 1 84 ? 25.406 2.036 -41.216 1.00 56.44 84 ALA A C 1
ATOM 697 O O . ALA A 1 84 ? 25.123 3.057 -40.586 1.00 56.44 84 ALA A O 1
ATOM 698 N N . LYS A 1 85 ? 24.430 1.308 -41.766 1.00 61.12 85 LYS A N 1
ATOM 699 C CA . LYS A 1 85 ? 23.074 1.409 -41.237 1.00 61.12 85 LYS A CA 1
ATOM 700 C C . LYS A 1 85 ? 23.053 0.726 -39.883 1.00 61.12 85 LYS A C 1
ATOM 702 O O . LYS A 1 85 ? 23.521 -0.396 -39.705 1.00 61.12 85 LYS A O 1
ATOM 707 N N . ARG A 1 86 ? 22.489 1.435 -38.912 1.00 64.75 86 ARG A N 1
ATOM 708 C CA . ARG A 1 86 ? 22.171 0.875 -37.605 1.00 64.75 86 ARG A CA 1
ATOM 709 C C . ARG A 1 86 ? 21.345 -0.396 -37.811 1.00 64.75 86 ARG A C 1
ATOM 711 O O . ARG A 1 86 ? 20.395 -0.383 -38.594 1.00 64.75 86 ARG A O 1
ATOM 718 N N . CYS A 1 87 ? 21.706 -1.474 -37.120 1.00 72.88 87 CYS A N 1
ATOM 719 C CA . CYS A 1 87 ? 20.985 -2.741 -37.155 1.00 72.88 87 CYS A CA 1
ATOM 720 C C . CYS A 1 87 ? 19.481 -2.492 -36.975 1.00 72.88 87 CYS A C 1
ATOM 722 O O . CYS A 1 87 ? 19.077 -1.794 -36.045 1.00 72.88 87 CYS A O 1
ATOM 724 N N . SER A 1 88 ? 18.643 -3.067 -37.837 1.00 65.44 88 SER A N 1
ATOM 725 C CA . SER A 1 88 ? 17.189 -2.866 -37.785 1.00 65.44 88 SER A CA 1
ATOM 726 C C . SER A 1 88 ? 16.560 -3.372 -36.483 1.00 65.44 88 SER A C 1
ATOM 728 O O . SER A 1 88 ? 15.553 -2.828 -36.039 1.00 65.44 88 SER A O 1
ATOM 730 N N . GLN A 1 89 ? 17.177 -4.370 -35.844 1.00 68.56 89 GLN A N 1
ATOM 731 C CA . GLN A 1 89 ? 16.700 -4.943 -34.588 1.00 68.56 89 GLN A CA 1
ATOM 732 C C . GLN A 1 89 ? 17.149 -4.112 -33.376 1.00 68.56 89 GLN A C 1
ATOM 734 O O . GLN A 1 89 ? 16.318 -3.670 -32.581 1.00 68.56 89 GLN A O 1
ATOM 739 N N . CYS A 1 90 ? 18.451 -3.827 -33.235 1.00 70.38 90 CYS A N 1
ATOM 740 C CA . CYS A 1 90 ? 18.972 -3.157 -32.033 1.00 70.38 90 CYS A CA 1
ATOM 741 C C . CYS A 1 90 ? 19.393 -1.700 -32.199 1.00 70.38 90 CYS A C 1
ATOM 743 O O . CYS A 1 90 ? 19.729 -1.068 -31.202 1.00 70.38 90 CYS A O 1
ATOM 745 N N . THR A 1 91 ? 19.363 -1.134 -33.403 1.00 67.12 91 THR A N 1
ATOM 746 C CA . THR A 1 91 ? 19.752 0.255 -33.728 1.00 67.12 91 THR A CA 1
ATOM 747 C C . THR A 1 91 ? 21.212 0.632 -33.419 1.00 67.12 91 THR A C 1
ATOM 749 O O . THR A 1 91 ? 21.582 1.808 -33.487 1.00 67.12 91 THR A O 1
ATOM 752 N N . LEU A 1 92 ? 22.056 -0.350 -33.094 1.00 70.06 92 LEU A N 1
ATOM 753 C CA . LEU A 1 92 ? 23.503 -0.171 -32.944 1.00 70.06 92 LEU A CA 1
ATOM 754 C C . LEU A 1 92 ? 24.189 -0.256 -34.307 1.00 70.06 92 LEU A C 1
ATOM 756 O O . LEU A 1 92 ? 23.666 -0.903 -35.215 1.00 70.06 92 LEU A O 1
ATOM 760 N N . TYR A 1 93 ? 25.353 0.373 -34.447 1.00 69.06 93 TYR A N 1
ATOM 761 C CA . TYR A 1 93 ? 26.215 0.131 -35.601 1.00 69.06 93 TYR A CA 1
ATOM 762 C C . TYR A 1 93 ? 26.759 -1.300 -35.517 1.00 69.06 93 TYR A C 1
ATOM 764 O O . TYR A 1 93 ? 27.240 -1.689 -34.452 1.00 69.06 93 TYR A O 1
ATOM 772 N N . PRO A 1 94 ? 26.631 -2.107 -36.581 1.00 74.38 94 PRO A N 1
ATOM 773 C CA . PRO A 1 94 ? 27.303 -3.393 -36.656 1.00 74.38 94 PRO A CA 1
ATOM 774 C C . PRO A 1 94 ? 28.839 -3.259 -36.513 1.00 74.38 94 PRO A C 1
ATOM 776 O O . PRO A 1 94 ? 29.386 -2.231 -36.916 1.00 74.38 94 PRO A O 1
ATOM 779 N N . PRO A 1 95 ? 29.536 -4.277 -35.972 1.00 73.94 95 PRO A N 1
ATOM 780 C CA . PRO A 1 95 ? 28.987 -5.556 -35.524 1.00 73.94 95 PRO A CA 1
ATOM 781 C C . PRO A 1 95 ? 28.179 -5.424 -34.222 1.00 73.94 95 PRO A C 1
ATOM 783 O O . PRO A 1 95 ? 28.551 -4.719 -33.289 1.00 73.94 95 PRO A O 1
ATOM 786 N N . CYS A 1 96 ? 27.044 -6.118 -34.157 1.00 77.44 96 CYS A N 1
ATOM 787 C CA . CYS A 1 96 ? 26.175 -6.164 -32.980 1.00 77.44 96 CYS A CA 1
ATOM 788 C C . CYS A 1 96 ? 25.658 -7.593 -32.762 1.00 77.44 96 CYS A C 1
ATOM 790 O O . CYS A 1 96 ? 25.824 -8.444 -33.630 1.00 77.44 96 CYS A O 1
ATOM 792 N N . GLY A 1 97 ? 24.973 -7.860 -31.645 1.00 68.00 97 GLY A N 1
ATOM 793 C CA . GLY A 1 97 ? 24.452 -9.205 -31.339 1.00 68.00 97 GLY A CA 1
ATOM 794 C C . GLY A 1 97 ? 23.503 -9.805 -32.392 1.00 68.00 97 GLY A C 1
ATOM 795 O O . GLY A 1 97 ? 23.294 -11.010 -32.389 1.00 68.00 97 GLY A O 1
ATOM 796 N N . HIS A 1 98 ? 22.959 -8.991 -33.302 1.00 79.75 98 HIS A N 1
ATOM 797 C CA . HIS A 1 98 ? 22.053 -9.428 -34.371 1.00 79.75 98 HIS A CA 1
ATOM 798 C C . HIS A 1 98 ? 22.695 -9.431 -35.770 1.00 79.75 98 HIS A C 1
ATOM 800 O O . HIS A 1 98 ? 22.124 -9.995 -36.696 1.00 79.75 98 HIS A O 1
ATOM 806 N N . VAL A 1 99 ? 23.838 -8.757 -35.951 1.00 77.62 99 VAL A N 1
ATOM 807 C CA . VAL A 1 99 ? 24.553 -8.646 -37.234 1.00 77.62 99 VAL A CA 1
ATOM 808 C C . VAL A 1 99 ? 26.031 -8.851 -36.945 1.00 77.62 99 VAL A C 1
ATOM 810 O O . VAL A 1 99 ? 26.704 -7.939 -36.454 1.00 77.62 99 VAL A O 1
ATOM 813 N N . SER A 1 100 ? 26.517 -10.063 -37.209 1.00 77.44 100 SER A N 1
ATOM 814 C CA . SER A 1 100 ? 27.924 -10.406 -37.015 1.00 77.44 100 SER A CA 1
ATOM 815 C C . SER A 1 100 ? 28.798 -9.783 -38.103 1.00 77.44 100 SER A C 1
ATOM 817 O O . SER A 1 100 ? 28.328 -9.456 -39.194 1.00 77.44 100 SER A O 1
ATOM 819 N N . LEU A 1 101 ? 30.095 -9.652 -37.818 1.00 72.25 101 LEU A N 1
ATOM 820 C CA . LEU A 1 101 ? 31.075 -9.203 -38.807 1.00 72.25 101 LEU A CA 1
ATOM 821 C C . LEU A 1 101 ? 31.064 -10.102 -40.056 1.00 72.25 101 LEU A C 1
ATOM 823 O O . LEU A 1 101 ? 31.073 -9.600 -41.175 1.00 72.25 101 LEU A O 1
ATOM 827 N N . THR A 1 102 ? 30.944 -11.418 -39.871 1.00 72.06 102 THR A N 1
ATOM 828 C CA . THR A 1 102 ? 30.857 -12.397 -40.964 1.00 72.06 102 THR A CA 1
ATOM 829 C C . THR A 1 102 ? 29.622 -12.187 -41.840 1.00 72.06 102 THR A C 1
ATOM 831 O O . THR A 1 102 ? 29.738 -12.230 -43.059 1.00 72.06 102 THR A O 1
ATOM 834 N N . MET A 1 103 ? 28.453 -11.899 -41.249 1.00 71.06 103 MET A N 1
ATOM 835 C CA . MET A 1 103 ? 27.239 -11.587 -42.020 1.00 71.06 103 MET A CA 1
ATOM 836 C C . MET A 1 103 ? 27.412 -10.322 -42.861 1.00 71.06 103 MET A C 1
ATOM 838 O O . MET A 1 103 ? 26.928 -10.270 -43.990 1.00 71.06 103 MET A O 1
ATOM 842 N N . MET A 1 104 ? 28.111 -9.310 -42.335 1.00 72.38 104 MET A N 1
ATOM 843 C CA . MET A 1 104 ? 28.412 -8.106 -43.112 1.00 72.38 104 MET A CA 1
ATOM 844 C C . MET A 1 104 ? 29.318 -8.416 -44.301 1.00 72.38 104 MET A C 1
ATOM 846 O O . MET A 1 104 ? 29.001 -7.995 -45.407 1.00 72.38 104 MET A O 1
ATOM 850 N N . ILE A 1 105 ? 30.402 -9.170 -44.085 1.00 68.62 105 ILE A N 1
ATOM 851 C CA . ILE A 1 105 ? 31.334 -9.566 -45.152 1.00 68.62 105 ILE A CA 1
ATOM 852 C C . ILE A 1 105 ? 30.588 -10.345 -46.242 1.00 68.62 105 ILE A C 1
ATOM 854 O O . ILE A 1 105 ? 30.668 -9.974 -47.407 1.00 68.62 105 ILE A O 1
ATOM 858 N N . HIS A 1 106 ? 29.774 -11.331 -45.859 1.00 69.00 106 HIS A N 1
ATOM 859 C CA . HIS A 1 106 ? 28.978 -12.118 -46.803 1.00 69.00 106 HIS A CA 1
ATOM 860 C C . HIS A 1 106 ? 28.001 -11.254 -47.611 1.00 69.00 106 HIS A C 1
ATOM 862 O O . HIS A 1 106 ? 27.862 -11.431 -48.814 1.00 69.00 106 HIS A O 1
ATOM 868 N N . THR A 1 107 ? 27.354 -10.274 -46.970 1.00 72.06 107 THR A N 1
ATOM 869 C CA . THR A 1 107 ? 26.446 -9.344 -47.663 1.00 72.06 107 THR A CA 1
ATOM 870 C C . THR A 1 107 ? 27.199 -8.510 -48.705 1.00 72.06 107 THR A C 1
ATOM 872 O O . THR A 1 107 ? 26.691 -8.277 -49.799 1.00 72.06 107 THR A O 1
ATOM 875 N N . VAL A 1 108 ? 28.417 -8.058 -48.384 1.00 65.75 108 VAL A N 1
ATOM 876 C CA . VAL A 1 108 ? 29.274 -7.320 -49.327 1.00 65.75 108 VAL A CA 1
ATOM 877 C C . VAL A 1 108 ? 29.676 -8.211 -50.500 1.00 65.75 108 VAL A C 1
ATOM 879 O O . VAL A 1 108 ? 29.572 -7.785 -51.649 1.00 65.75 108 VAL A O 1
ATOM 882 N N . GLU A 1 109 ? 30.080 -9.450 -50.222 1.00 68.31 109 GLU A N 1
ATOM 883 C CA . GLU A 1 109 ? 30.438 -10.435 -51.242 1.00 68.31 109 GLU A CA 1
ATOM 884 C C . GLU A 1 109 ? 29.253 -10.756 -52.163 1.00 68.31 109 GLU A C 1
ATOM 886 O O . GLU A 1 109 ? 29.405 -10.693 -53.379 1.00 68.31 109 GLU A O 1
ATOM 891 N N . GLU A 1 110 ? 28.058 -11.022 -51.624 1.00 70.31 110 GLU A N 1
ATOM 892 C CA . GLU A 1 110 ? 26.837 -11.262 -52.410 1.00 70.31 110 GLU A CA 1
ATOM 893 C C . GLU A 1 110 ? 26.491 -10.083 -53.322 1.00 70.31 110 GLU A C 1
ATOM 895 O O . GLU A 1 110 ? 26.153 -10.285 -54.491 1.00 70.31 110 GLU A O 1
ATOM 900 N N . ILE A 1 111 ? 26.605 -8.850 -52.816 1.00 63.41 111 ILE A N 1
ATOM 901 C CA . ILE A 1 111 ? 26.414 -7.646 -53.631 1.00 63.41 111 ILE A CA 1
ATOM 902 C C . ILE A 1 111 ? 27.446 -7.625 -54.759 1.00 63.41 111 ILE A C 1
ATOM 904 O O . ILE A 1 111 ? 27.076 -7.397 -55.905 1.00 63.41 111 ILE A O 1
ATOM 908 N N . TRP A 1 112 ? 28.722 -7.895 -54.483 1.00 60.78 112 TRP A N 1
ATOM 909 C CA . TRP A 1 112 ? 29.754 -7.933 -55.523 1.00 60.78 112 TRP A CA 1
ATOM 910 C C . TRP A 1 112 ? 29.503 -9.023 -56.569 1.00 60.78 112 TRP A C 1
ATOM 912 O O . TRP A 1 112 ? 29.659 -8.757 -57.761 1.00 60.78 112 TRP A O 1
ATOM 922 N N . TYR A 1 113 ? 29.040 -10.207 -56.161 1.00 66.25 113 TYR A N 1
ATOM 923 C CA . TYR A 1 113 ? 28.685 -11.296 -57.076 1.00 66.25 113 TYR A CA 1
ATOM 924 C C . TYR A 1 113 ? 27.521 -10.947 -58.010 1.00 66.25 113 TYR A C 1
ATOM 926 O O . TYR A 1 113 ? 27.501 -11.411 -59.149 1.00 66.25 113 TYR A O 1
ATOM 934 N N . GLN A 1 114 ? 26.580 -10.104 -57.576 1.00 63.09 114 GLN A N 1
ATOM 935 C CA . GLN A 1 114 ? 25.491 -9.616 -58.433 1.00 63.09 114 GLN A CA 1
ATOM 936 C C . GLN A 1 114 ? 25.971 -8.645 -59.529 1.00 63.09 114 GLN A C 1
ATOM 938 O O . GLN A 1 114 ? 25.235 -8.390 -60.482 1.00 63.09 114 GLN A O 1
ATOM 943 N N . TYR A 1 115 ? 27.218 -8.160 -59.456 1.00 61.22 115 TYR A N 1
ATOM 944 C CA . TYR A 1 115 ? 27.836 -7.285 -60.457 1.00 61.22 115 TYR A CA 1
ATOM 945 C C . TYR A 1 115 ? 29.158 -7.875 -61.002 1.00 61.22 115 TYR A C 1
ATOM 947 O O . TYR A 1 115 ? 30.222 -7.274 -60.832 1.00 61.22 115 TYR A O 1
ATOM 955 N N . PRO A 1 116 ? 29.116 -9.018 -61.719 1.00 51.53 116 PRO A N 1
ATOM 956 C CA . PRO A 1 116 ? 30.296 -9.822 -62.069 1.00 51.53 116 PRO A CA 1
ATOM 957 C C . PRO A 1 116 ? 31.260 -9.169 -63.076 1.00 51.53 116 PRO A C 1
ATOM 959 O O . PRO A 1 116 ? 32.399 -9.604 -63.198 1.00 51.53 116 PRO A O 1
ATOM 962 N N . ASN A 1 117 ? 30.846 -8.105 -63.775 1.00 52.47 117 ASN A N 1
ATOM 963 C CA . ASN A 1 117 ? 31.691 -7.388 -64.745 1.00 52.47 117 ASN A CA 1
ATOM 964 C C . ASN A 1 117 ? 32.469 -6.211 -64.133 1.00 52.47 117 ASN A C 1
ATOM 966 O O . ASN A 1 117 ? 32.938 -5.331 -64.853 1.00 52.47 117 ASN A O 1
ATOM 970 N N . ARG A 1 118 ? 32.581 -6.158 -62.803 1.00 54.38 118 ARG A N 1
ATOM 971 C CA . ARG A 1 118 ? 33.438 -5.190 -62.125 1.00 54.38 118 ARG A CA 1
ATOM 972 C C . ARG A 1 118 ? 34.839 -5.767 -61.998 1.00 54.38 118 ARG A C 1
ATOM 974 O O . ARG A 1 118 ? 35.101 -6.595 -61.132 1.00 54.38 118 ARG A O 1
ATOM 981 N N . GLU A 1 119 ? 35.763 -5.261 -62.805 1.00 50.12 119 GLU A N 1
ATOM 982 C CA . GLU A 1 119 ? 37.145 -5.171 -62.347 1.00 50.12 119 GLU A CA 1
ATOM 983 C C . GLU A 1 119 ? 37.095 -4.335 -61.061 1.00 50.12 119 GLU A C 1
ATOM 985 O O . GLU A 1 119 ? 36.815 -3.135 -61.099 1.00 50.12 119 GLU A O 1
ATOM 990 N N . GLY A 1 120 ? 37.237 -4.977 -59.896 1.00 50.69 120 GLY A N 1
ATOM 991 C CA . GLY A 1 120 ? 37.391 -4.254 -58.634 1.00 50.69 120 GLY A CA 1
ATOM 992 C C . GLY A 1 120 ? 38.548 -3.251 -58.740 1.00 50.69 120 GLY A C 1
ATOM 993 O O . GLY A 1 120 ? 39.319 -3.314 -59.703 1.00 50.69 120 GLY A O 1
ATOM 994 N N . PRO A 1 121 ? 38.723 -2.325 -57.778 1.00 49.03 121 PRO A N 1
ATOM 995 C CA . PRO A 1 121 ? 39.956 -1.548 -57.723 1.00 49.03 121 PRO A CA 1
ATOM 996 C C . PRO A 1 121 ? 41.108 -2.547 -57.805 1.00 49.03 121 PRO A C 1
ATOM 998 O O . PRO A 1 121 ? 41.212 -3.441 -56.962 1.00 49.03 121 PRO A O 1
ATOM 1001 N N . SER A 1 122 ? 41.856 -2.480 -58.910 1.00 45.81 122 SER A N 1
ATOM 1002 C CA . SER A 1 122 ? 42.931 -3.415 -59.229 1.00 45.81 122 SER A CA 1
ATOM 1003 C C . SER A 1 122 ? 43.706 -3.683 -57.945 1.00 45.81 122 SER A C 1
ATOM 1005 O O . SER A 1 122 ? 44.146 -2.722 -57.307 1.00 45.81 122 SER A O 1
ATOM 1007 N N . ARG A 1 123 ? 43.822 -4.959 -57.536 1.00 44.44 123 ARG A N 1
ATOM 1008 C CA . ARG A 1 123 ? 44.684 -5.363 -56.413 1.00 44.44 123 ARG A CA 1
ATOM 1009 C C . ARG A 1 123 ? 45.973 -4.542 -56.506 1.00 44.44 123 ARG A C 1
ATOM 1011 O O . ARG A 1 123 ? 46.516 -4.492 -57.615 1.00 44.44 123 ARG A O 1
ATOM 1018 N N . PRO A 1 124 ? 46.441 -3.888 -55.426 1.00 40.81 124 PRO A N 1
ATOM 1019 C CA . PRO A 1 124 ? 47.638 -3.072 -55.506 1.00 40.81 124 PRO A CA 1
ATOM 1020 C C . PRO A 1 124 ? 48.735 -3.906 -56.157 1.00 40.81 124 PRO A C 1
ATOM 1022 O O . PRO A 1 124 ? 49.015 -5.041 -55.761 1.00 40.81 124 PRO A O 1
ATOM 1025 N N . PHE A 1 125 ? 49.218 -3.344 -57.258 1.00 40.41 125 PHE A N 1
ATOM 1026 C CA . PHE A 1 125 ? 50.201 -3.886 -58.170 1.00 40.41 125 PHE A CA 1
ATOM 1027 C C . PHE A 1 125 ? 51.302 -4.577 -57.362 1.00 40.41 125 PHE A C 1
ATOM 1029 O O . PHE A 1 125 ? 51.913 -3.952 -56.495 1.00 40.41 125 PHE A O 1
ATOM 1036 N N . ARG A 1 126 ? 51.546 -5.870 -57.619 1.00 39.62 126 ARG A N 1
ATOM 1037 C CA . ARG A 1 126 ? 52.757 -6.541 -57.135 1.00 39.62 126 ARG A CA 1
ATOM 1038 C C . ARG A 1 126 ? 53.929 -5.679 -57.584 1.00 39.62 126 ARG A C 1
ATOM 1040 O O . ARG A 1 126 ? 54.156 -5.548 -58.787 1.00 39.62 126 ARG A O 1
ATOM 1047 N N . SER A 1 127 ? 54.621 -5.085 -56.619 1.00 43.19 127 SER A N 1
ATOM 1048 C CA . SER A 1 127 ? 55.830 -4.300 -56.813 1.00 43.19 127 SER A CA 1
ATOM 1049 C C . SER A 1 127 ? 56.848 -5.176 -57.528 1.00 43.19 127 SER A C 1
ATOM 1051 O O . SER A 1 127 ? 57.551 -5.977 -56.915 1.00 43.19 127 SER A O 1
ATOM 1053 N N . SER A 1 128 ? 56.869 -5.077 -58.850 1.00 38.81 128 SER A N 1
ATOM 1054 C CA . SER A 1 128 ? 57.963 -5.599 -59.642 1.00 38.81 128 SER A CA 1
ATOM 1055 C C . SER A 1 128 ? 59.059 -4.564 -59.494 1.00 38.81 128 SER A C 1
ATOM 1057 O O . SER A 1 128 ? 58.908 -3.419 -59.912 1.00 38.81 128 SER A O 1
ATOM 1059 N N . SER A 1 129 ? 60.102 -4.971 -58.785 1.00 46.34 129 SER A N 1
ATOM 1060 C CA . SER A 1 129 ? 61.408 -4.336 -58.782 1.00 46.34 129 SER A CA 1
ATOM 1061 C C . SER A 1 129 ? 61.772 -3.851 -60.181 1.00 46.34 129 SER A C 1
ATOM 1063 O O . SER A 1 129 ? 61.738 -4.660 -61.108 1.00 46.34 129 SER A O 1
ATOM 1065 N N . LEU A 1 130 ? 62.170 -2.591 -60.319 1.00 43.03 130 LEU A N 1
ATOM 1066 C CA . LEU A 1 130 ? 63.439 -2.243 -60.952 1.00 43.03 130 LEU A CA 1
ATOM 1067 C C . LEU A 1 130 ? 63.710 -0.746 -60.856 1.00 43.03 130 LEU A C 1
ATOM 1069 O O . LEU A 1 130 ? 62.807 0.089 -60.849 1.00 43.03 130 LEU A O 1
ATOM 1073 N N . ASP A 1 131 ? 65.003 -0.500 -60.729 1.00 44.75 131 ASP A N 1
ATOM 1074 C CA . ASP A 1 131 ? 65.711 0.759 -60.663 1.00 44.75 131 ASP A CA 1
ATOM 1075 C C . ASP A 1 131 ? 65.290 1.787 -61.717 1.00 44.75 131 ASP A C 1
ATOM 1077 O O . ASP A 1 131 ? 64.899 1.451 -62.833 1.00 44.75 131 ASP A O 1
ATOM 1081 N N . SER A 1 132 ? 65.444 3.060 -61.344 1.00 42.53 132 SER A N 1
ATOM 1082 C CA . SER A 1 132 ? 66.358 4.009 -61.999 1.00 42.53 132 SER A CA 1
ATOM 1083 C C . SER A 1 132 ? 65.820 5.439 -61.911 1.00 42.53 132 SER A C 1
ATOM 1085 O O . SER A 1 132 ? 64.839 5.809 -62.539 1.00 42.53 132 SER A O 1
ATOM 1087 N N . THR A 1 133 ? 66.509 6.218 -61.077 1.00 49.47 133 THR A N 1
ATOM 1088 C CA . THR A 1 133 ? 66.932 7.617 -61.266 1.00 49.47 133 THR A CA 1
ATOM 1089 C C . THR A 1 133 ? 66.096 8.585 -62.122 1.00 49.47 133 THR A C 1
ATOM 1091 O O . THR A 1 133 ? 65.962 8.406 -63.327 1.00 49.47 133 THR A O 1
ATOM 1094 N N . SER A 1 134 ? 65.850 9.749 -61.501 1.00 48.72 134 SER A N 1
ATOM 1095 C CA . SER A 1 134 ? 65.919 11.104 -62.085 1.00 48.72 134 SER A CA 1
ATOM 1096 C C . SER A 1 134 ? 64.621 11.741 -62.620 1.00 48.72 134 SER A C 1
ATOM 1098 O O . SER A 1 134 ? 63.980 11.274 -63.552 1.00 48.72 134 SER A O 1
ATOM 1100 N N . ASP A 1 135 ? 64.351 12.899 -62.007 1.00 42.84 135 ASP A N 1
ATOM 1101 C CA . ASP A 1 135 ? 63.788 14.139 -62.557 1.00 42.84 135 ASP A CA 1
ATOM 1102 C C . ASP A 1 135 ? 62.268 14.398 -62.591 1.00 42.84 135 ASP A C 1
ATOM 1104 O O . ASP A 1 135 ? 61.502 13.948 -63.436 1.00 42.84 135 ASP A O 1
ATOM 1108 N N . ASN A 1 136 ? 61.883 15.271 -61.649 1.00 50.66 136 ASN A N 1
ATOM 1109 C CA . ASN A 1 136 ? 60.943 16.393 -61.755 1.00 50.66 136 ASN A CA 1
ATOM 1110 C C . ASN A 1 136 ? 60.182 16.566 -63.085 1.00 50.66 136 ASN A C 1
ATOM 1112 O O . ASN A 1 136 ? 60.685 17.242 -63.977 1.00 50.66 136 ASN A O 1
ATOM 1116 N N . VAL A 1 137 ? 58.893 16.199 -63.122 1.00 42.28 137 VAL A N 1
ATOM 1117 C CA . VAL A 1 137 ? 57.860 16.952 -63.866 1.00 42.28 137 VAL A CA 1
ATOM 1118 C C . VAL A 1 137 ? 56.504 16.843 -63.153 1.00 42.28 137 VAL A C 1
ATOM 1120 O O . VAL A 1 137 ? 56.004 15.761 -62.859 1.00 42.28 137 VAL A O 1
ATOM 1123 N N . ARG A 1 138 ? 55.889 18.004 -62.904 1.00 53.31 138 ARG A N 1
ATOM 1124 C CA . ARG A 1 138 ? 54.506 18.195 -62.441 1.00 53.31 138 ARG A CA 1
ATOM 1125 C C . ARG A 1 138 ? 53.492 17.522 -63.390 1.00 53.31 138 ARG A C 1
ATOM 1127 O O . ARG A 1 138 ? 53.361 17.953 -64.531 1.00 53.31 138 ARG A O 1
ATOM 1134 N N . LEU A 1 139 ? 52.698 16.569 -62.899 1.00 39.56 139 LEU A N 1
ATOM 1135 C CA . LEU A 1 139 ? 51.441 16.103 -63.516 1.00 39.56 139 LEU A CA 1
ATOM 1136 C C . LEU A 1 139 ? 50.423 15.847 -62.390 1.00 39.56 139 LEU A C 1
ATOM 1138 O O . LEU A 1 139 ? 50.570 14.895 -61.637 1.00 39.56 139 LEU A O 1
ATOM 1142 N N . ARG A 1 140 ? 49.555 16.810 -62.061 1.00 44.69 140 ARG A N 1
ATOM 1143 C CA . ARG A 1 140 ? 48.178 16.982 -62.574 1.00 44.69 140 ARG A CA 1
ATOM 1144 C C . ARG A 1 140 ? 47.295 15.730 -62.465 1.00 44.69 140 ARG A C 1
ATOM 1146 O O . ARG A 1 140 ? 47.426 14.776 -63.230 1.00 44.69 140 ARG A O 1
ATOM 1153 N N . ASP A 1 141 ? 46.341 15.851 -61.547 1.00 49.25 141 ASP A N 1
ATOM 1154 C CA . ASP A 1 141 ? 45.162 15.027 -61.294 1.00 49.25 141 ASP A CA 1
ATOM 1155 C C . ASP A 1 141 ? 44.326 14.749 -62.553 1.00 49.25 141 ASP A C 1
ATOM 1157 O O . ASP A 1 141 ? 43.416 15.500 -62.894 1.00 49.25 141 ASP A O 1
ATOM 1161 N N . HIS A 1 142 ? 44.604 13.648 -63.254 1.00 48.78 142 HIS A N 1
ATOM 1162 C CA . HIS A 1 142 ? 43.728 13.167 -64.335 1.00 48.78 142 HIS A CA 1
ATOM 1163 C C . HIS A 1 142 ? 43.571 11.639 -64.402 1.00 48.78 142 HIS A C 1
ATOM 1165 O O . HIS A 1 142 ? 43.068 11.115 -65.397 1.00 48.78 142 HIS A O 1
ATOM 1171 N N . ARG A 1 143 ? 43.940 10.890 -63.352 1.00 48.16 143 ARG A N 1
ATOM 1172 C CA . ARG A 1 143 ? 43.767 9.422 -63.350 1.00 48.16 143 ARG A CA 1
ATOM 1173 C C . ARG A 1 143 ? 42.357 8.932 -62.991 1.00 48.16 143 ARG A C 1
ATOM 1175 O O . ARG A 1 143 ? 42.051 7.787 -63.307 1.00 48.16 143 ARG A O 1
ATOM 1182 N N . ASP A 1 144 ? 41.466 9.799 -62.510 1.00 51.06 144 ASP A N 1
ATOM 1183 C CA . ASP A 1 144 ? 40.098 9.394 -62.138 1.00 51.06 144 ASP A CA 1
ATOM 1184 C C . ASP A 1 144 ? 39.053 9.559 -63.255 1.00 51.06 144 ASP A C 1
ATOM 1186 O O . ASP A 1 144 ? 37.933 9.068 -63.141 1.00 51.06 144 ASP A O 1
ATOM 1190 N N . ALA A 1 145 ? 39.401 10.177 -64.389 1.00 48.69 145 ALA A N 1
ATOM 1191 C CA . ALA A 1 145 ? 38.433 10.472 -65.453 1.00 48.69 145 ALA A CA 1
ATOM 1192 C C . ALA A 1 145 ? 37.973 9.240 -66.267 1.00 48.69 145 ALA A C 1
ATOM 1194 O O . ALA A 1 145 ? 36.936 9.296 -66.924 1.00 48.69 145 ALA A O 1
ATOM 1195 N N . ARG A 1 146 ? 38.690 8.103 -66.223 1.00 48.59 146 ARG A N 1
ATOM 1196 C CA . ARG A 1 146 ? 38.269 6.885 -66.954 1.00 48.59 146 ARG A CA 1
ATOM 1197 C C . ARG A 1 146 ? 37.104 6.143 -66.299 1.00 48.59 146 ARG A C 1
ATOM 1199 O O . ARG A 1 146 ? 36.352 5.483 -67.008 1.00 48.59 146 ARG A O 1
ATOM 1206 N N . TRP A 1 147 ? 36.908 6.285 -64.989 1.00 46.19 147 TRP A N 1
ATOM 1207 C CA . TRP A 1 147 ? 35.791 5.641 -64.284 1.00 46.19 147 TRP A CA 1
ATOM 1208 C C . TRP A 1 147 ? 34.438 6.312 -64.560 1.00 46.19 147 TRP A C 1
ATOM 1210 O O . TRP A 1 147 ? 33.395 5.663 -64.459 1.00 46.19 147 TRP A O 1
ATOM 1220 N N . TYR A 1 148 ? 34.450 7.585 -64.970 1.00 46.78 148 TYR A N 1
ATOM 1221 C CA . TYR A 1 148 ? 33.239 8.375 -65.207 1.00 46.78 148 TYR A CA 1
ATOM 1222 C C . TYR A 1 148 ? 32.503 8.028 -66.509 1.00 46.78 148 TYR A C 1
ATOM 1224 O O . TYR A 1 148 ? 31.301 8.266 -66.601 1.00 46.78 148 TYR A O 1
ATOM 1232 N N . HIS A 1 149 ? 33.173 7.444 -67.508 1.00 48.56 149 HIS A N 1
ATOM 1233 C CA . HIS A 1 149 ? 32.552 7.249 -68.824 1.00 48.56 149 HIS A CA 1
ATOM 1234 C C . HIS A 1 149 ? 31.826 5.909 -69.011 1.00 48.56 149 HIS A C 1
ATOM 1236 O O . HIS A 1 149 ? 30.900 5.848 -69.815 1.00 48.56 149 HIS A O 1
ATOM 1242 N N . ASN A 1 150 ? 32.155 4.866 -68.239 1.00 52.06 150 ASN A N 1
ATOM 1243 C CA . ASN A 1 150 ? 31.500 3.553 -68.377 1.00 52.06 150 ASN A CA 1
ATOM 1244 C C . ASN A 1 150 ? 30.331 3.313 -67.411 1.00 52.06 150 ASN A C 1
ATOM 1246 O O . ASN A 1 150 ? 29.525 2.420 -67.649 1.00 52.06 150 ASN A O 1
ATOM 1250 N N . SER A 1 151 ? 30.208 4.097 -66.340 1.00 49.81 151 SER A N 1
ATOM 1251 C CA . SER A 1 151 ? 29.100 3.984 -65.378 1.00 49.81 151 SER A CA 1
ATOM 1252 C C . SER A 1 151 ? 27.883 4.837 -65.774 1.00 49.81 151 SER A C 1
ATOM 1254 O O . SER A 1 151 ? 26.746 4.456 -65.501 1.00 49.81 151 SER A O 1
ATOM 1256 N N . ALA A 1 152 ? 28.092 5.935 -66.513 1.00 50.69 152 ALA A N 1
ATOM 1257 C CA . ALA A 1 152 ? 27.016 6.795 -67.018 1.00 50.69 152 ALA A CA 1
ATOM 1258 C C . ALA A 1 152 ? 26.116 6.116 -68.072 1.00 50.69 152 ALA A C 1
ATOM 1260 O O . ALA A 1 152 ? 24.944 6.464 -68.189 1.00 50.69 152 ALA A O 1
ATOM 1261 N N . SER A 1 153 ? 26.623 5.124 -68.813 1.00 56.03 153 SER A N 1
ATOM 1262 C CA . SER A 1 153 ? 25.864 4.422 -69.860 1.00 56.03 153 SER A CA 1
ATOM 1263 C C . SER A 1 153 ? 24.834 3.420 -69.324 1.00 56.03 153 SER A C 1
ATOM 1265 O O . SER A 1 153 ? 23.964 2.992 -70.078 1.00 56.03 153 SER A O 1
ATOM 1267 N N . ARG A 1 154 ? 24.890 3.068 -68.032 1.00 58.88 154 ARG A N 1
ATOM 1268 C CA . ARG A 1 154 ? 23.942 2.140 -67.384 1.00 58.88 154 ARG A CA 1
ATOM 1269 C C . ARG A 1 154 ? 22.963 2.813 -66.428 1.00 58.88 154 ARG A C 1
ATOM 1271 O O . ARG A 1 154 ? 22.164 2.131 -65.809 1.00 58.88 154 ARG A O 1
ATOM 1278 N N . GLY A 1 155 ? 23.026 4.137 -66.286 1.00 76.69 155 GLY A N 1
ATOM 1279 C CA . GLY A 1 155 ? 22.134 4.870 -65.388 1.00 76.69 155 GLY A CA 1
ATOM 1280 C C . GLY A 1 155 ? 22.328 4.560 -63.900 1.00 76.69 155 GLY A C 1
ATOM 1281 O O . GLY A 1 155 ? 21.526 5.026 -63.103 1.00 76.69 155 GLY A O 1
ATOM 1282 N N . GLU A 1 156 ? 23.369 3.824 -63.498 1.00 77.31 156 GLU A N 1
ATOM 1283 C CA . GLU A 1 156 ? 23.632 3.462 -62.100 1.00 77.31 156 GLU A CA 1
ATOM 1284 C C . GLU A 1 156 ? 24.169 4.658 -61.296 1.00 77.31 156 GLU A C 1
ATOM 1286 O O . GLU A 1 156 ? 24.928 5.496 -61.789 1.00 77.31 156 GLU A O 1
ATOM 1291 N N . CYS A 1 157 ? 23.798 4.754 -60.018 1.00 79.88 157 CYS A N 1
ATOM 1292 C CA . CYS A 1 157 ? 24.245 5.866 -59.184 1.00 79.88 157 CYS A CA 1
ATOM 1293 C C . CYS A 1 157 ? 25.711 5.716 -58.789 1.00 79.88 157 CYS A C 1
ATOM 1295 O O . CYS A 1 157 ? 26.017 4.906 -57.923 1.00 79.88 157 CYS A O 1
ATOM 1297 N N . ILE A 1 158 ? 26.603 6.554 -59.328 1.00 77.94 158 ILE A N 1
ATOM 1298 C CA . ILE A 1 158 ? 28.045 6.519 -59.014 1.00 77.94 158 ILE A CA 1
ATOM 1299 C C . ILE A 1 158 ? 28.292 6.555 -57.499 1.00 77.94 158 ILE A C 1
ATOM 1301 O O . ILE A 1 158 ? 29.058 5.752 -56.981 1.00 77.94 158 ILE A O 1
ATOM 1305 N N . SER A 1 159 ? 27.589 7.412 -56.750 1.00 72.75 159 SER A N 1
ATOM 1306 C CA . SER A 1 159 ? 27.734 7.462 -55.288 1.00 72.75 159 SER A CA 1
ATOM 1307 C C . SER A 1 159 ? 27.382 6.130 -54.620 1.00 72.75 159 SER A C 1
ATOM 1309 O O . SER A 1 159 ? 28.113 5.678 -53.741 1.00 72.75 159 SER A O 1
ATOM 1311 N N . PHE A 1 160 ? 26.308 5.473 -55.062 1.00 74.69 160 PHE A N 1
ATOM 1312 C CA . PHE A 1 160 ? 25.913 4.156 -54.561 1.00 74.69 160 PHE A CA 1
ATOM 1313 C C . PHE A 1 160 ? 26.860 3.048 -55.028 1.00 74.69 160 PHE A C 1
ATOM 1315 O O . PHE A 1 160 ? 27.165 2.140 -54.275 1.00 74.69 160 PHE A O 1
ATOM 1322 N N . VAL A 1 161 ? 27.351 3.128 -56.256 1.00 69.44 161 VAL A N 1
ATOM 1323 C CA . VAL A 1 161 ? 28.271 2.163 -56.857 1.00 69.44 161 VAL A CA 1
ATOM 1324 C C . VAL A 1 161 ? 29.629 2.171 -56.162 1.00 69.44 161 VAL A C 1
ATOM 1326 O O . VAL A 1 161 ? 30.200 1.100 -55.957 1.00 69.44 161 VAL A O 1
ATOM 1329 N N . THR A 1 162 ? 30.126 3.360 -55.822 1.00 62.12 162 THR A N 1
ATOM 1330 C CA . THR A 1 162 ? 31.434 3.559 -55.192 1.00 62.12 162 THR A CA 1
ATOM 1331 C C . THR A 1 162 ? 31.373 3.316 -53.697 1.00 62.12 162 THR A C 1
ATOM 1333 O O . THR A 1 162 ? 32.283 2.718 -53.135 1.00 62.12 162 THR A O 1
ATOM 1336 N N . THR A 1 163 ? 30.315 3.794 -53.042 1.00 59.41 163 THR A N 1
ATOM 1337 C CA . THR A 1 163 ? 30.205 3.666 -51.591 1.00 59.41 163 THR A CA 1
ATOM 1338 C C . THR A 1 163 ? 29.294 2.503 -51.225 1.00 59.41 163 THR A C 1
ATOM 1340 O O . THR A 1 163 ? 29.719 1.611 -50.520 1.00 59.41 163 THR A O 1
ATOM 1343 N N . GLY A 1 164 ? 28.069 2.441 -51.730 1.00 65.19 164 GLY A N 1
ATOM 1344 C CA . GLY A 1 164 ? 26.991 1.572 -51.234 1.00 65.19 164 GLY A CA 1
ATOM 1345 C C . GLY A 1 164 ? 25.846 2.380 -50.613 1.00 65.19 164 GLY A C 1
ATOM 1346 O O . GLY A 1 164 ? 24.806 1.831 -50.252 1.00 65.19 164 GLY A O 1
ATOM 1347 N N . ILE A 1 165 ? 26.006 3.707 -50.513 1.00 62.75 165 ILE A N 1
ATOM 1348 C CA . ILE A 1 165 ? 24.974 4.652 -50.078 1.00 62.75 165 ILE A CA 1
ATOM 1349 C C . ILE A 1 165 ? 24.849 5.769 -51.109 1.00 62.75 165 ILE A C 1
ATOM 1351 O O . ILE A 1 165 ? 25.829 6.341 -51.575 1.00 62.75 165 ILE A O 1
ATOM 1355 N N . CYS A 1 166 ? 23.615 6.155 -51.413 1.00 78.56 166 CYS A N 1
ATOM 1356 C CA . CYS A 1 166 ? 23.346 7.400 -52.115 1.00 78.56 166 CYS A CA 1
ATOM 1357 C C . CYS A 1 166 ? 22.700 8.405 -51.171 1.00 78.56 166 CYS A C 1
ATOM 1359 O O . CYS A 1 166 ? 21.604 8.181 -50.654 1.00 78.56 166 CYS A O 1
ATOM 1361 N N . SER A 1 167 ? 23.364 9.541 -50.971 1.00 73.56 167 SER A N 1
ATOM 1362 C CA . SER A 1 167 ? 22.887 10.640 -50.128 1.00 73.56 167 SER A CA 1
ATOM 1363 C C . SER A 1 167 ? 21.515 11.135 -50.582 1.00 73.56 167 SER A C 1
ATOM 1365 O O . SER A 1 167 ? 20.644 11.391 -49.750 1.00 73.56 167 SER A O 1
ATOM 1367 N N . SER A 1 168 ? 21.287 11.221 -51.899 1.00 76.56 168 SER A N 1
ATOM 1368 C CA . SER A 1 168 ? 20.001 11.627 -52.478 1.00 76.56 168 SER A CA 1
ATOM 1369 C C . SER A 1 168 ? 18.905 10.600 -52.197 1.00 76.56 168 SER A C 1
ATOM 1371 O O . SER A 1 168 ? 17.827 10.980 -51.750 1.00 76.56 168 SER A O 1
ATOM 1373 N N . MET A 1 169 ? 19.195 9.305 -52.361 1.00 76.88 169 MET A N 1
ATOM 1374 C CA . MET A 1 169 ? 18.243 8.236 -52.049 1.00 76.88 169 MET A CA 1
ATOM 1375 C C . MET A 1 169 ? 17.928 8.180 -50.545 1.00 76.88 169 MET A C 1
ATOM 1377 O O . MET A 1 169 ? 16.771 8.047 -50.164 1.00 76.88 169 MET A O 1
ATOM 1381 N N . SER A 1 170 ? 18.933 8.342 -49.681 1.00 63.31 170 SER A N 1
ATOM 1382 C CA . SER A 1 170 ? 18.781 8.301 -48.220 1.00 63.31 170 SER A CA 1
ATOM 1383 C C . SER A 1 170 ? 17.995 9.497 -47.667 1.00 63.31 170 SER A C 1
ATOM 1385 O O . SER A 1 170 ? 17.103 9.324 -46.841 1.00 63.31 170 SER A O 1
ATOM 1387 N N . SER A 1 171 ? 18.296 10.712 -48.138 1.00 69.75 171 SER A N 1
ATOM 1388 C CA . SER A 1 171 ? 17.664 11.944 -47.639 1.00 69.75 171 SER A CA 1
ATOM 1389 C C . SER A 1 171 ? 16.311 12.247 -48.282 1.00 69.75 171 SER A C 1
ATOM 1391 O O . SER A 1 171 ? 15.423 12.765 -47.612 1.00 69.75 171 SER A O 1
ATOM 1393 N N . ARG A 1 172 ? 16.138 11.942 -49.576 1.00 75.81 172 ARG A N 1
ATOM 1394 C CA . ARG A 1 172 ? 14.940 12.314 -50.351 1.00 75.81 172 ARG A CA 1
ATOM 1395 C C . ARG A 1 172 ? 14.062 11.123 -50.730 1.00 75.81 172 ARG A C 1
ATOM 1397 O O . ARG A 1 172 ? 13.006 11.330 -51.320 1.00 75.81 172 ARG A O 1
ATOM 1404 N N . GLY A 1 173 ? 14.499 9.893 -50.454 1.00 70.19 173 GLY A N 1
ATOM 1405 C CA . GLY A 1 173 ? 13.795 8.672 -50.861 1.00 70.19 173 GLY A CA 1
ATOM 1406 C C . GLY A 1 173 ? 13.801 8.419 -52.372 1.00 70.19 173 GLY A C 1
ATOM 1407 O O . GLY A 1 173 ? 13.089 7.536 -52.836 1.00 70.19 173 GLY A O 1
ATOM 1408 N N . ARG A 1 174 ? 14.557 9.208 -53.148 1.00 77.94 174 ARG A N 1
ATOM 1409 C CA . ARG A 1 174 ? 14.662 9.095 -54.607 1.00 77.94 174 ARG A CA 1
ATOM 1410 C C . ARG A 1 174 ? 16.032 9.547 -55.101 1.00 77.94 174 ARG A C 1
ATOM 1412 O O . ARG A 1 174 ? 16.590 10.524 -54.600 1.00 77.94 174 ARG A O 1
ATOM 1419 N N . CYS A 1 175 ? 16.548 8.872 -56.118 1.00 82.44 175 CYS A N 1
ATOM 1420 C CA . CYS A 1 175 ? 17.703 9.304 -56.895 1.00 82.44 175 CYS A CA 1
ATOM 1421 C C . CYS A 1 175 ? 17.355 9.205 -58.382 1.00 82.44 175 CYS A C 1
ATOM 1423 O O . CYS A 1 175 ? 16.543 8.369 -58.762 1.00 82.44 175 CYS A O 1
ATOM 1425 N N . GLN A 1 176 ? 17.952 10.069 -59.203 1.00 82.62 176 GLN A N 1
ATOM 1426 C CA . GLN A 1 176 ? 17.769 10.047 -60.658 1.00 82.62 176 GLN A CA 1
ATOM 1427 C C . GLN A 1 176 ? 18.423 8.821 -61.310 1.00 82.62 176 GLN A C 1
ATOM 1429 O O . GLN A 1 176 ? 18.046 8.430 -62.407 1.00 82.62 176 GLN A O 1
ATOM 1434 N N . PHE A 1 177 ? 19.398 8.233 -60.626 1.00 85.94 177 PHE A N 1
ATOM 1435 C CA . PHE A 1 177 ? 20.126 7.063 -61.079 1.00 85.94 177 PHE A CA 1
ATOM 1436 C C . PHE A 1 177 ? 19.560 5.791 -60.437 1.00 85.94 177 PHE A C 1
ATOM 1438 O O . PHE A 1 177 ? 19.041 5.824 -59.317 1.00 85.94 177 PHE A O 1
ATOM 1445 N N . GLU A 1 178 ? 19.678 4.671 -61.135 1.00 75.56 178 GLU A N 1
ATOM 1446 C CA . GLU A 1 178 ? 19.199 3.363 -60.718 1.00 75.56 178 GLU A CA 1
ATOM 1447 C C . GLU A 1 178 ? 19.944 2.878 -59.467 1.00 75.56 178 GLU A C 1
ATOM 1449 O O . GLU A 1 178 ? 21.154 3.071 -59.302 1.00 75.56 178 GLU A O 1
ATOM 1454 N N . HIS A 1 179 ? 19.174 2.302 -58.547 1.00 71.81 179 HIS A N 1
ATOM 1455 C CA . HIS A 1 179 ? 19.649 1.654 -57.331 1.00 71.81 179 HIS A CA 1
ATOM 1456 C C . HIS A 1 179 ? 18.989 0.283 -57.262 1.00 71.81 179 HIS A C 1
ATOM 1458 O O . HIS A 1 179 ? 17.803 0.191 -57.592 1.00 71.81 179 HIS A O 1
ATOM 1464 N N . PRO A 1 180 ? 19.687 -0.758 -56.780 1.00 67.69 180 PRO A N 1
ATOM 1465 C CA . PRO A 1 180 ? 19.050 -2.037 -56.541 1.00 67.69 180 PRO A CA 1
ATOM 1466 C C . PRO A 1 180 ? 17.833 -1.842 -55.619 1.00 67.69 180 PRO A C 1
ATOM 1468 O O . PRO A 1 180 ? 17.930 -1.160 -54.585 1.00 67.69 180 PRO A O 1
ATOM 1471 N N . PRO A 1 181 ? 16.668 -2.391 -55.997 1.00 56.44 181 PRO A N 1
ATOM 1472 C CA . PRO A 1 181 ? 15.449 -2.229 -55.232 1.00 56.44 181 PRO A CA 1
ATOM 1473 C C . PRO A 1 181 ? 15.639 -2.836 -53.838 1.00 56.44 181 PRO A C 1
ATOM 1475 O O . PRO A 1 181 ? 15.983 -4.003 -53.686 1.00 56.44 181 PRO A O 1
ATOM 1478 N N . ASN A 1 182 ? 15.356 -2.036 -52.809 1.00 53.47 182 ASN A N 1
ATOM 1479 C CA . ASN A 1 182 ? 15.100 -2.483 -51.433 1.00 53.47 182 ASN A CA 1
ATOM 1480 C C . ASN A 1 182 ? 16.274 -2.772 -50.480 1.00 53.47 182 ASN A C 1
ATOM 1482 O O . ASN A 1 182 ? 16.045 -3.380 -49.440 1.00 53.47 182 ASN A O 1
ATOM 1486 N N . LEU A 1 183 ? 17.474 -2.216 -50.661 1.00 53.84 183 LEU A N 1
ATOM 1487 C CA . LEU A 1 183 ? 18.474 -2.214 -49.565 1.00 53.84 183 LEU A CA 1
ATOM 1488 C C . LEU A 1 183 ? 18.157 -1.203 -48.437 1.00 53.84 183 LEU A C 1
ATOM 1490 O O . LEU A 1 183 ? 18.904 -1.067 -47.464 1.00 53.84 183 LEU A O 1
ATOM 1494 N N . HIS A 1 184 ? 17.084 -0.413 -48.562 1.00 50.19 184 HIS A N 1
ATOM 1495 C CA . HIS A 1 184 ? 16.816 0.735 -47.685 1.00 50.19 184 HIS A CA 1
ATOM 1496 C C . HIS A 1 184 ? 15.430 0.769 -47.037 1.00 50.19 184 HIS A C 1
ATOM 1498 O O . HIS A 1 184 ? 15.179 1.667 -46.229 1.00 50.19 184 HIS A O 1
ATOM 1504 N N . ALA A 1 185 ? 14.560 -0.201 -47.320 1.00 48.47 185 ALA A N 1
ATOM 1505 C CA . ALA A 1 185 ? 13.297 -0.325 -46.610 1.00 48.47 185 ALA A CA 1
ATOM 1506 C C . ALA A 1 185 ? 13.576 -0.875 -45.204 1.00 48.47 185 ALA A C 1
ATOM 1508 O O . ALA A 1 185 ? 13.645 -2.081 -44.988 1.00 48.47 185 ALA A O 1
ATOM 1509 N N . ILE A 1 186 ? 13.776 0.021 -44.233 1.00 52.38 186 ILE A N 1
ATOM 1510 C CA . ILE A 1 186 ? 13.681 -0.355 -42.821 1.00 52.38 186 ILE A CA 1
ATOM 1511 C C . ILE A 1 186 ? 12.252 -0.857 -42.640 1.00 52.38 186 ILE A C 1
ATOM 1513 O O . ILE A 1 186 ? 11.315 -0.063 -42.731 1.00 52.38 186 ILE A O 1
ATOM 1517 N N . ASP A 1 187 ? 12.086 -2.162 -42.430 1.00 51.09 187 ASP A N 1
ATOM 1518 C CA . ASP A 1 187 ? 10.790 -2.747 -42.108 1.00 51.09 187 ASP A CA 1
ATOM 1519 C C . ASP A 1 187 ? 10.331 -2.207 -40.746 1.00 51.09 187 ASP A C 1
ATOM 1521 O O . ASP A 1 187 ? 10.619 -2.756 -39.681 1.00 51.09 187 ASP A O 1
ATOM 1525 N N . LYS A 1 188 ? 9.638 -1.064 -40.782 1.00 56.88 188 LYS A N 1
ATOM 1526 C CA . LYS A 1 188 ? 9.099 -0.393 -39.597 1.00 56.88 188 LYS A CA 1
ATOM 1527 C C . LYS A 1 188 ? 8.020 -1.234 -38.913 1.00 56.88 188 LYS A C 1
ATOM 1529 O O . LYS A 1 188 ? 7.714 -0.964 -37.757 1.00 56.88 188 LYS A O 1
ATOM 1534 N N . ARG A 1 189 ? 7.475 -2.266 -39.578 1.00 62.38 189 ARG A N 1
ATOM 1535 C CA . ARG A 1 189 ? 6.464 -3.162 -38.994 1.00 62.38 189 ARG A CA 1
ATOM 1536 C C . ARG A 1 189 ? 7.038 -4.012 -37.856 1.00 62.38 189 ARG A C 1
ATOM 1538 O O . ARG A 1 189 ? 6.273 -4.499 -37.035 1.00 62.38 189 ARG A O 1
ATOM 1545 N N . LYS A 1 190 ? 8.370 -4.147 -37.770 1.00 61.19 190 LYS A N 1
ATOM 1546 C CA . LYS A 1 190 ? 9.079 -4.879 -36.705 1.00 61.19 190 LYS A CA 1
ATOM 1547 C C . LYS A 1 190 ? 9.746 -3.980 -35.660 1.00 61.19 190 LYS A C 1
ATOM 1549 O O . LYS A 1 190 ? 10.539 -4.474 -34.859 1.00 61.19 190 LYS A O 1
ATOM 1554 N N . MET A 1 191 ? 9.473 -2.671 -35.646 1.00 64.31 191 MET A N 1
ATOM 1555 C CA . MET A 1 191 ? 9.996 -1.816 -34.579 1.00 64.31 191 MET A CA 1
ATOM 1556 C C . MET A 1 191 ? 9.317 -2.178 -33.257 1.00 64.31 191 MET A C 1
ATOM 1558 O O . MET A 1 191 ? 8.177 -1.801 -33.004 1.00 64.31 191 MET A O 1
ATOM 1562 N N . VAL A 1 192 ? 10.039 -2.922 -32.416 1.00 75.44 192 VAL A N 1
ATOM 1563 C CA . VAL A 1 192 ? 9.621 -3.223 -31.046 1.00 75.44 192 VAL A CA 1
ATOM 1564 C C . VAL A 1 192 ? 9.399 -1.901 -30.321 1.00 75.44 192 VAL A C 1
ATOM 1566 O O . VAL A 1 192 ? 10.241 -1.001 -30.415 1.00 75.44 192 VAL A O 1
ATOM 1569 N N . ALA A 1 193 ? 8.270 -1.775 -29.620 1.00 77.88 193 ALA A N 1
ATOM 1570 C CA . ALA A 1 193 ? 7.992 -0.605 -28.802 1.00 77.88 193 ALA A CA 1
ATOM 1571 C C . ALA A 1 193 ? 9.180 -0.350 -27.859 1.00 77.88 193 ALA A C 1
ATOM 1573 O O . ALA A 1 193 ? 9.765 -1.278 -27.299 1.00 77.88 193 ALA A O 1
ATOM 1574 N N . ARG A 1 194 ? 9.587 0.911 -27.731 1.00 78.94 194 ARG A N 1
ATOM 1575 C CA . ARG A 1 194 ? 10.731 1.315 -26.910 1.00 78.94 194 ARG A CA 1
ATOM 1576 C C . ARG A 1 194 ? 10.239 2.174 -25.765 1.00 78.94 194 ARG A C 1
ATOM 1578 O O . ARG A 1 194 ? 9.319 2.968 -25.930 1.00 78.94 194 ARG A O 1
ATOM 1585 N N . CYS A 1 195 ? 10.863 2.027 -24.606 1.00 81.31 195 CYS A N 1
ATOM 1586 C CA . CYS A 1 195 ? 10.577 2.889 -23.473 1.00 81.31 195 CYS A CA 1
ATOM 1587 C C . CYS A 1 195 ? 10.950 4.333 -23.824 1.00 81.31 195 CYS A C 1
ATOM 1589 O O . CYS A 1 195 ? 12.061 4.585 -24.296 1.00 81.31 195 CYS A O 1
ATOM 1591 N N . SER A 1 196 ? 10.054 5.280 -23.549 1.00 80.06 196 SER A N 1
ATOM 1592 C CA . SER A 1 196 ? 10.284 6.709 -23.793 1.00 80.06 196 SER A CA 1
ATOM 1593 C C . SER A 1 196 ? 11.440 7.285 -22.971 1.00 80.06 196 SER A C 1
ATOM 1595 O O . SER A 1 196 ? 12.050 8.260 -23.391 1.00 80.06 196 SER A O 1
ATOM 1597 N N . GLN A 1 197 ? 11.773 6.670 -21.832 1.00 78.62 197 GLN A N 1
ATOM 1598 C CA . GLN A 1 197 ? 12.802 7.167 -20.913 1.00 78.62 197 GLN A CA 1
ATOM 1599 C C . GLN A 1 197 ? 14.228 6.802 -21.344 1.00 78.62 197 GLN A C 1
ATOM 1601 O O . GLN A 1 197 ? 15.144 7.600 -21.197 1.00 78.62 197 GLN A O 1
ATOM 1606 N N . HIS A 1 198 ? 14.447 5.590 -21.860 1.00 75.62 198 HIS A N 1
ATOM 1607 C CA . HIS A 1 198 ? 15.805 5.091 -22.133 1.00 75.62 198 HIS A CA 1
ATOM 1608 C C . HIS A 1 198 ? 15.920 4.327 -23.460 1.00 75.62 198 HIS A C 1
ATOM 1610 O O . HIS A 1 198 ? 16.931 3.680 -23.720 1.00 75.62 198 HIS A O 1
ATOM 1616 N N . THR A 1 199 ? 14.898 4.383 -24.321 1.00 78.31 199 THR A N 1
ATOM 1617 C CA . THR A 1 199 ? 14.895 3.869 -25.708 1.00 78.31 199 THR A CA 1
ATOM 1618 C C . THR A 1 199 ? 15.163 2.366 -25.881 1.00 78.31 199 THR A C 1
ATOM 1620 O O . THR A 1 199 ? 15.317 1.889 -27.008 1.00 78.31 199 THR A O 1
ATOM 1623 N N . LEU A 1 200 ? 15.185 1.591 -24.790 1.00 78.62 200 LEU A N 1
ATOM 1624 C CA . LEU A 1 200 ? 15.304 0.129 -24.843 1.00 78.62 200 LEU A CA 1
ATOM 1625 C C . LEU A 1 200 ? 13.952 -0.492 -25.221 1.00 78.62 200 LEU A C 1
ATOM 1627 O O . LEU A 1 200 ? 12.923 0.078 -24.845 1.00 78.62 200 LEU A O 1
ATOM 1631 N N . PRO A 1 201 ? 13.938 -1.644 -25.913 1.00 77.56 201 PRO A N 1
ATOM 1632 C CA . PRO A 1 201 ? 12.718 -2.411 -26.157 1.00 77.56 201 PRO A CA 1
ATOM 1633 C C . PRO A 1 201 ? 11.934 -2.677 -24.864 1.00 77.56 201 PRO A C 1
ATOM 1635 O O . PRO A 1 201 ? 12.541 -2.923 -23.820 1.00 77.56 201 PRO A O 1
ATOM 1638 N N . VAL A 1 202 ? 10.602 -2.603 -24.920 1.00 80.12 202 VAL A N 1
ATOM 1639 C CA . VAL A 1 202 ? 9.724 -2.931 -23.785 1.00 80.12 202 VAL A CA 1
ATOM 1640 C C . VAL A 1 202 ? 9.320 -4.416 -23.787 1.00 80.12 202 VAL A C 1
ATOM 1642 O O . VAL A 1 202 ? 9.147 -4.980 -24.868 1.00 80.12 202 VAL A O 1
ATOM 1645 N N . PRO A 1 203 ? 9.125 -5.039 -22.606 1.00 78.88 203 PRO A N 1
ATOM 1646 C CA . PRO A 1 203 ? 9.385 -4.480 -21.282 1.00 78.88 203 PRO A CA 1
ATOM 1647 C C . PRO A 1 203 ? 10.891 -4.411 -21.016 1.00 78.88 203 PRO A C 1
ATOM 1649 O O . PRO A 1 203 ? 11.632 -5.380 -21.135 1.00 78.88 203 PRO A O 1
ATOM 1652 N N . CYS A 1 204 ? 11.349 -3.224 -20.655 1.00 84.12 204 CYS A N 1
ATOM 1653 C CA . CYS A 1 204 ? 12.693 -3.021 -20.154 1.00 84.12 204 CYS A CA 1
ATOM 1654 C C . CYS A 1 204 ? 12.697 -3.196 -18.634 1.00 84.12 204 CYS A C 1
ATOM 1656 O O . CYS A 1 204 ? 11.666 -3.050 -17.973 1.00 84.12 204 CYS A O 1
ATOM 1658 N N . PHE A 1 205 ? 13.884 -3.379 -18.063 1.00 83.81 205 PHE A N 1
ATOM 1659 C CA . PHE A 1 205 ? 14.052 -3.511 -16.617 1.00 83.81 205 PHE A CA 1
ATOM 1660 C C . PHE A 1 205 ? 13.485 -2.321 -15.818 1.00 83.81 205 PHE A C 1
ATOM 1662 O O . PHE A 1 205 ? 12.937 -2.503 -14.737 1.00 83.81 205 PHE A O 1
ATOM 1669 N N . HIS A 1 206 ? 13.559 -1.098 -16.356 1.00 84.31 206 HIS A N 1
ATOM 1670 C CA . HIS A 1 206 ? 12.945 0.086 -15.744 1.00 84.31 206 HIS A CA 1
ATOM 1671 C C . HIS A 1 206 ? 11.418 -0.044 -15.674 1.00 84.31 206 HIS A C 1
ATOM 1673 O O . HIS A 1 206 ? 10.838 0.145 -14.608 1.00 84.31 206 HIS A O 1
ATOM 1679 N N . CYS A 1 207 ? 10.758 -0.328 -16.803 1.00 84.75 207 CYS A N 1
ATOM 1680 C CA . CYS A 1 207 ? 9.299 -0.412 -16.869 1.00 84.75 207 CYS A CA 1
ATOM 1681 C C . CYS A 1 207 ? 8.784 -1.573 -16.023 1.00 84.75 207 CYS A C 1
ATOM 1683 O O . CYS A 1 207 ? 7.791 -1.409 -15.326 1.00 84.75 207 CYS A O 1
ATOM 1685 N N . GLU A 1 208 ? 9.483 -2.707 -16.031 1.00 88.69 208 GLU A N 1
ATOM 1686 C CA . GLU A 1 208 ? 9.158 -3.846 -15.175 1.00 88.69 208 GLU A CA 1
ATOM 1687 C C . GLU A 1 208 ? 9.262 -3.480 -13.686 1.00 88.69 208 GLU A C 1
ATOM 1689 O O . GLU A 1 208 ? 8.354 -3.772 -12.912 1.00 88.69 208 GLU A O 1
ATOM 1694 N N . GLN A 1 209 ? 10.318 -2.769 -13.273 1.00 89.25 209 GLN A N 1
ATOM 1695 C CA . GLN A 1 209 ? 10.431 -2.301 -11.890 1.00 89.25 209 GLN A CA 1
ATOM 1696 C C . GLN A 1 209 ? 9.360 -1.279 -11.511 1.00 89.25 209 GLN A C 1
ATOM 1698 O O . GLN A 1 209 ? 8.853 -1.337 -10.395 1.00 89.25 209 GLN A O 1
ATOM 1703 N N . LEU A 1 210 ? 9.008 -0.353 -12.406 1.00 88.06 210 LEU A N 1
ATOM 1704 C CA . LEU A 1 210 ? 7.919 0.590 -12.148 1.00 88.06 210 LEU A CA 1
ATOM 1705 C C . LEU A 1 210 ? 6.574 -0.121 -11.998 1.00 88.06 210 LEU A C 1
ATOM 1707 O O . LEU A 1 210 ? 5.793 0.265 -11.135 1.00 88.06 210 LEU A O 1
ATOM 1711 N N . LEU A 1 211 ? 6.307 -1.153 -12.804 1.00 90.69 211 LEU A N 1
ATOM 1712 C CA . LEU A 1 211 ? 5.103 -1.971 -12.662 1.00 90.69 211 LEU A CA 1
ATOM 1713 C C . LEU A 1 211 ? 5.078 -2.672 -11.301 1.00 90.69 211 LEU A C 1
ATOM 1715 O O . LEU A 1 211 ? 4.115 -2.499 -10.562 1.00 90.69 211 LEU A O 1
ATOM 1719 N N . ARG A 1 212 ? 6.176 -3.328 -10.906 1.00 92.00 212 ARG A N 1
ATOM 1720 C CA . ARG A 1 212 ? 6.290 -3.951 -9.576 1.00 92.00 212 ARG A CA 1
ATOM 1721 C C . ARG A 1 212 ? 6.122 -2.951 -8.434 1.00 92.00 212 ARG A C 1
ATOM 1723 O O . ARG A 1 212 ? 5.484 -3.263 -7.439 1.00 92.00 212 ARG A O 1
ATOM 1730 N N . LEU A 1 213 ? 6.682 -1.745 -8.560 1.00 92.25 213 LEU A N 1
ATOM 1731 C CA . LEU A 1 213 ? 6.518 -0.691 -7.554 1.00 92.25 213 LEU A CA 1
ATOM 1732 C C . LEU A 1 213 ? 5.068 -0.201 -7.460 1.00 92.25 213 LEU A C 1
ATOM 1734 O O . LEU A 1 213 ? 4.622 0.113 -6.362 1.00 92.25 213 LEU A O 1
ATOM 1738 N N . ARG A 1 214 ? 4.337 -0.144 -8.579 1.00 93.12 214 ARG A N 1
ATOM 1739 C CA . ARG A 1 214 ? 2.905 0.195 -8.591 1.00 93.12 214 ARG A CA 1
ATOM 1740 C C . ARG A 1 214 ? 2.050 -0.904 -7.967 1.00 93.12 214 ARG A C 1
ATOM 1742 O O . ARG A 1 214 ? 1.144 -0.585 -7.212 1.00 93.12 214 ARG A O 1
ATOM 1749 N N . GLU A 1 215 ? 2.358 -2.168 -8.241 1.00 95.62 215 GLU A N 1
ATOM 1750 C CA . GLU A 1 215 ? 1.714 -3.307 -7.571 1.00 95.62 215 GLU A CA 1
ATOM 1751 C C . GLU A 1 215 ? 1.980 -3.265 -6.062 1.00 95.62 215 GLU A C 1
ATOM 1753 O O . GLU A 1 215 ? 1.043 -3.269 -5.276 1.00 95.62 215 GLU A O 1
ATOM 1758 N N . SER A 1 216 ? 3.239 -3.068 -5.656 1.00 94.81 216 SER A N 1
ATOM 1759 C CA . SER A 1 216 ? 3.599 -2.920 -4.238 1.00 94.81 216 SER A CA 1
ATOM 1760 C C . SER A 1 216 ? 2.931 -1.716 -3.567 1.00 94.81 216 SER A C 1
ATOM 1762 O O . SER A 1 216 ? 2.676 -1.756 -2.367 1.00 94.81 216 SER A O 1
ATOM 1764 N N . LEU A 1 217 ? 2.690 -0.628 -4.308 1.00 95.50 217 LEU A N 1
ATOM 1765 C CA . LEU A 1 217 ? 1.956 0.530 -3.797 1.00 95.50 217 LEU A CA 1
ATOM 1766 C C . LEU A 1 217 ? 0.504 0.156 -3.512 1.00 95.50 217 LEU A C 1
ATOM 1768 O O . LEU A 1 217 ? 0.032 0.425 -2.415 1.00 95.50 217 LEU A O 1
ATOM 1772 N N . LYS A 1 218 ? -0.152 -0.518 -4.458 1.00 97.06 218 LYS A N 1
ATOM 1773 C CA . LYS A 1 218 ? -1.524 -0.992 -4.285 1.00 97.06 218 LYS A CA 1
ATOM 1774 C C . LYS A 1 218 ? -1.647 -1.939 -3.086 1.00 97.06 218 LYS A C 1
ATOM 1776 O O . LYS A 1 218 ? -2.494 -1.725 -2.230 1.00 97.06 218 LYS A O 1
ATOM 1781 N N . ASP A 1 219 ? -0.744 -2.911 -2.962 1.00 96.31 219 ASP A N 1
ATOM 1782 C CA . ASP A 1 219 ? -0.734 -3.838 -1.821 1.00 96.31 219 ASP A CA 1
ATOM 1783 C C . ASP A 1 219 ? -0.518 -3.109 -0.480 1.00 96.31 219 ASP A C 1
ATOM 1785 O O . ASP A 1 219 ? -1.004 -3.533 0.569 1.00 96.31 219 ASP A O 1
ATOM 1789 N N . ALA A 1 220 ? 0.245 -2.011 -0.476 1.00 95.38 220 ALA A N 1
ATOM 1790 C CA . ALA A 1 220 ? 0.438 -1.190 0.716 1.00 95.38 220 ALA A CA 1
ATOM 1791 C C . ALA A 1 220 ? -0.792 -0.334 1.049 1.00 95.38 220 ALA A C 1
ATOM 1793 O O . ALA A 1 220 ? -1.106 -0.184 2.226 1.00 95.38 220 ALA A O 1
ATOM 1794 N N . GLU A 1 221 ? -1.492 0.193 0.043 1.00 97.06 221 GLU A N 1
ATOM 1795 C CA . GLU A 1 221 ? -2.765 0.906 0.214 1.00 97.06 221 GLU A CA 1
ATOM 1796 C C . GLU A 1 221 ? -3.840 -0.026 0.791 1.00 97.06 221 GLU A C 1
ATOM 1798 O O . GLU A 1 221 ? -4.486 0.329 1.776 1.00 97.06 221 GLU A O 1
ATOM 1803 N N . ASP A 1 222 ? -3.955 -1.250 0.267 1.00 97.38 222 ASP A N 1
ATOM 1804 C CA . ASP A 1 222 ? -4.911 -2.252 0.755 1.00 97.38 222 ASP A CA 1
ATOM 1805 C C . ASP A 1 222 ? -4.637 -2.631 2.227 1.00 97.38 222 ASP A C 1
ATOM 1807 O O . ASP A 1 222 ? -5.559 -2.709 3.042 1.00 97.38 222 ASP A O 1
ATOM 1811 N N .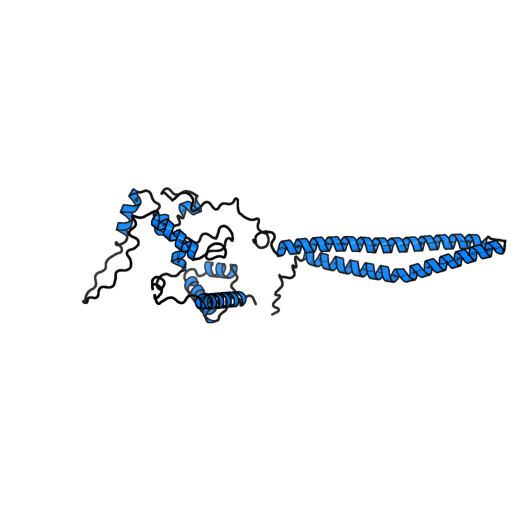 ARG A 1 223 ? -3.363 -2.815 2.609 1.00 97.25 223 ARG A N 1
ATOM 1812 C CA . ARG A 1 223 ? -2.980 -3.097 4.008 1.00 97.25 223 ARG A CA 1
ATOM 1813 C C . ARG A 1 223 ? -3.212 -1.913 4.941 1.00 97.25 223 ARG A C 1
ATOM 1815 O O . ARG A 1 223 ? -3.623 -2.117 6.082 1.00 97.25 223 ARG A O 1
ATOM 1822 N N . PHE A 1 224 ? -2.967 -0.693 4.468 1.00 97.44 224 PHE A N 1
ATOM 1823 C CA . PHE A 1 224 ? -3.252 0.523 5.225 1.00 97.44 224 PHE A CA 1
ATOM 1824 C C . PHE A 1 224 ? -4.752 0.660 5.516 1.00 97.44 224 PHE A C 1
ATOM 1826 O O . PHE A 1 224 ? -5.123 0.884 6.668 1.00 97.44 224 PHE A O 1
ATOM 1833 N N . GLU A 1 225 ? -5.614 0.478 4.511 1.00 97.81 225 GLU A N 1
ATOM 1834 C CA . GLU A 1 225 ? -7.068 0.557 4.702 1.00 97.81 225 GLU A CA 1
ATOM 1835 C C . GLU A 1 225 ? -7.590 -0.563 5.613 1.00 97.81 225 GLU A C 1
ATOM 1837 O O . GLU A 1 225 ? -8.440 -0.304 6.464 1.00 97.81 225 GLU A O 1
ATOM 1842 N N . ALA A 1 226 ? -7.036 -1.777 5.521 1.00 97.62 226 ALA A N 1
ATOM 1843 C CA . ALA A 1 226 ? -7.364 -2.859 6.450 1.00 97.62 226 ALA A CA 1
ATOM 1844 C C . ALA A 1 226 ? -6.994 -2.503 7.903 1.00 97.62 226 ALA A C 1
ATOM 1846 O O . ALA A 1 226 ? -7.849 -2.546 8.785 1.00 97.62 226 ALA A O 1
ATOM 1847 N N . ALA A 1 227 ? -5.753 -2.062 8.150 1.00 97.06 227 ALA A N 1
ATOM 1848 C CA . ALA A 1 227 ? -5.297 -1.688 9.492 1.00 97.06 227 ALA A CA 1
ATOM 1849 C C . ALA A 1 227 ? -6.094 -0.509 10.078 1.00 97.06 227 ALA A C 1
ATOM 1851 O O . ALA A 1 227 ? -6.387 -0.473 11.274 1.00 97.06 227 ALA A O 1
ATOM 1852 N N . LYS A 1 228 ? -6.464 0.459 9.234 1.00 97.88 228 LYS A N 1
ATOM 1853 C CA . LYS A 1 228 ? -7.325 1.581 9.611 1.00 97.88 228 LYS A CA 1
ATOM 1854 C C . LYS A 1 228 ? -8.730 1.110 9.990 1.00 97.88 228 LYS A C 1
ATOM 1856 O O . LYS A 1 228 ? -9.236 1.514 11.033 1.00 97.88 228 LYS A O 1
ATOM 1861 N N . SER A 1 229 ? -9.330 0.238 9.177 1.00 97.94 229 SER A N 1
ATOM 1862 C CA . SER A 1 229 ? -10.647 -0.347 9.443 1.00 97.94 229 SER A CA 1
ATOM 1863 C C . SER A 1 229 ? -10.671 -1.103 10.775 1.00 97.94 229 SER A C 1
ATOM 1865 O O . SER A 1 229 ? -11.594 -0.910 11.564 1.00 97.94 229 SER A O 1
ATOM 1867 N N . ASP A 1 230 ? -9.647 -1.911 11.062 1.00 97.38 230 ASP A N 1
ATOM 1868 C CA . ASP A 1 230 ? -9.539 -2.664 12.320 1.00 97.38 230 ASP A CA 1
ATOM 1869 C C . ASP A 1 230 ? -9.431 -1.734 13.542 1.00 97.38 230 ASP A C 1
ATOM 1871 O O . ASP A 1 230 ? -10.069 -1.956 14.580 1.00 97.38 230 ASP A O 1
ATOM 1875 N N . LEU A 1 231 ? -8.649 -0.654 13.415 1.00 97.75 231 LEU A N 1
ATOM 1876 C CA . LEU A 1 231 ? -8.506 0.361 14.456 1.00 97.75 231 LEU A CA 1
ATOM 1877 C C . LEU A 1 231 ? -9.830 1.096 14.714 1.00 97.75 231 LEU A C 1
ATOM 1879 O O . LEU A 1 231 ? -10.241 1.236 15.870 1.00 97.75 231 LEU A O 1
ATOM 1883 N N . ASP A 1 232 ? -10.510 1.536 13.655 1.00 97.75 232 ASP A N 1
ATOM 1884 C CA . ASP A 1 232 ? -11.792 2.239 13.745 1.00 97.75 232 ASP A CA 1
ATOM 1885 C C . ASP A 1 232 ? -12.891 1.329 14.317 1.00 97.75 232 ASP A C 1
ATOM 1887 O O . ASP A 1 232 ? -13.656 1.752 15.189 1.00 97.75 232 ASP A O 1
ATOM 1891 N N . GLN A 1 233 ? -12.934 0.055 13.909 1.00 98.12 233 GLN A N 1
ATOM 1892 C CA . GLN A 1 233 ? -13.870 -0.935 14.446 1.00 98.12 233 GLN A CA 1
ATOM 1893 C C . GLN A 1 233 ? -13.654 -1.164 15.946 1.00 98.12 233 GLN A C 1
ATOM 1895 O O . GLN A 1 233 ? -14.619 -1.196 16.711 1.00 98.12 233 GLN A O 1
ATOM 1900 N N . THR A 1 234 ? -12.399 -1.279 16.383 1.00 97.62 234 THR A N 1
ATOM 1901 C CA . THR A 1 234 ? -12.057 -1.465 17.802 1.00 97.62 234 THR A CA 1
ATOM 1902 C C . THR A 1 234 ? -12.451 -0.244 18.633 1.00 97.62 234 THR A C 1
ATOM 1904 O O . THR A 1 234 ? -13.040 -0.383 19.706 1.00 97.62 234 THR A O 1
ATOM 1907 N N . LYS A 1 235 ? -12.196 0.968 18.121 1.00 97.81 235 LYS A N 1
ATOM 1908 C CA . LYS A 1 235 ? -12.613 2.229 18.760 1.00 97.81 235 LYS A CA 1
ATOM 1909 C C . LYS A 1 235 ? -14.133 2.348 18.859 1.00 97.81 235 LYS A C 1
ATOM 1911 O O . LYS A 1 235 ? -14.649 2.777 19.890 1.00 97.81 235 LYS A O 1
ATOM 1916 N N . MET A 1 236 ? -14.853 1.937 17.817 1.00 98.31 236 MET A N 1
ATOM 1917 C CA . MET A 1 236 ? -16.314 1.921 17.817 1.00 98.31 236 MET A CA 1
ATOM 1918 C C . MET A 1 236 ? -16.876 0.916 18.833 1.00 98.31 236 MET A C 1
ATOM 1920 O O . MET A 1 236 ? -17.824 1.242 19.547 1.00 98.31 236 MET A O 1
ATOM 1924 N N . GLU A 1 237 ? -16.295 -0.283 18.937 1.00 98.12 237 GLU A N 1
ATOM 1925 C CA . GLU A 1 237 ? -16.740 -1.284 19.913 1.00 98.12 237 GLU A CA 1
ATOM 1926 C C . GLU A 1 237 ? -16.470 -0.839 21.355 1.00 98.12 237 GLU A C 1
ATOM 1928 O O . GLU A 1 237 ? -17.334 -1.012 22.214 1.00 98.12 237 GLU A O 1
ATOM 1933 N N . LEU A 1 238 ? -15.329 -0.190 21.614 1.00 98.25 238 LEU A N 1
ATOM 1934 C CA . LEU A 1 238 ? -15.045 0.439 22.908 1.00 98.25 238 LEU A CA 1
ATOM 1935 C C . LEU A 1 238 ? -16.132 1.450 23.294 1.00 98.25 238 LEU A C 1
ATOM 1937 O O . LEU A 1 238 ? -16.719 1.334 24.369 1.00 98.25 238 LEU A O 1
ATOM 1941 N N . ALA A 1 239 ? -16.473 2.377 22.392 1.00 98.19 239 ALA A N 1
ATOM 1942 C CA . ALA A 1 239 ? -17.535 3.354 22.635 1.00 98.19 239 ALA A CA 1
ATOM 1943 C C . ALA A 1 239 ? -18.895 2.680 22.909 1.00 98.19 239 ALA A C 1
ATOM 1945 O O . ALA A 1 239 ? -19.623 3.070 23.823 1.00 98.19 239 ALA A O 1
ATOM 1946 N N . ARG A 1 240 ? -19.223 1.614 22.164 1.00 98.38 240 ARG A N 1
ATOM 1947 C CA . ARG A 1 240 ? -20.462 0.843 22.350 1.00 98.38 240 ARG A CA 1
ATOM 1948 C C . ARG A 1 240 ? -20.521 0.153 23.716 1.00 98.38 240 ARG A C 1
ATOM 1950 O O . ARG A 1 240 ? -21.591 0.106 24.340 1.00 98.38 240 ARG A O 1
ATOM 1957 N N . LEU A 1 241 ? -19.406 -0.412 24.176 1.00 98.25 241 LEU A N 1
ATOM 1958 C CA . LEU A 1 241 ? -19.310 -1.047 25.490 1.00 98.25 241 LEU A CA 1
ATOM 1959 C C . LEU A 1 241 ? -19.414 -0.017 26.616 1.00 98.25 241 LEU A C 1
ATOM 1961 O O . LEU A 1 241 ? -20.141 -0.270 27.576 1.00 98.25 241 LEU A O 1
ATOM 1965 N N . ASP A 1 242 ? -18.786 1.150 26.474 1.00 98.00 242 ASP A N 1
ATOM 1966 C CA . ASP A 1 242 ? -18.896 2.250 27.438 1.00 98.00 242 ASP A CA 1
ATOM 1967 C C . ASP A 1 242 ? -20.343 2.743 27.591 1.00 98.00 242 ASP A C 1
ATOM 1969 O O . ASP A 1 242 ? -20.853 2.855 28.713 1.00 98.00 242 ASP A O 1
ATOM 1973 N N . ASP A 1 243 ? -21.054 2.947 26.479 1.00 98.25 243 ASP A N 1
ATOM 1974 C CA . ASP A 1 243 ? -22.473 3.323 26.488 1.00 98.25 243 ASP A CA 1
ATOM 1975 C C . ASP A 1 243 ? -23.342 2.250 27.160 1.00 98.25 243 ASP A C 1
ATOM 1977 O O . ASP A 1 243 ? -24.227 2.544 27.978 1.00 98.25 243 ASP A O 1
ATOM 1981 N N . THR A 1 244 ? -23.073 0.980 26.846 1.00 97.88 244 THR A N 1
ATOM 1982 C CA . THR A 1 244 ? -23.782 -0.167 27.428 1.00 97.88 244 THR A CA 1
ATOM 1983 C C . THR A 1 244 ? -23.556 -0.230 28.936 1.00 97.88 244 THR A C 1
ATOM 1985 O O . THR A 1 244 ? -24.517 -0.318 29.709 1.00 97.88 244 THR A O 1
ATOM 1988 N N . ARG A 1 245 ? -22.297 -0.116 29.366 1.00 98.12 245 ARG A N 1
ATOM 1989 C CA . ARG A 1 245 ? -21.883 -0.084 30.767 1.00 98.12 245 ARG A CA 1
ATOM 1990 C C . ARG A 1 245 ? -22.572 1.053 31.516 1.00 98.12 245 ARG A C 1
ATOM 1992 O O . ARG A 1 245 ? -23.172 0.819 32.568 1.00 98.12 245 ARG A O 1
ATOM 1999 N N . PHE A 1 246 ? -22.567 2.267 30.964 1.00 98.44 246 PHE A N 1
ATOM 2000 C CA . PHE A 1 246 ? -23.246 3.422 31.555 1.00 98.44 246 PHE A CA 1
ATOM 2001 C C . PHE A 1 246 ? -24.760 3.194 31.695 1.00 98.44 246 PHE A C 1
ATOM 2003 O O . PHE A 1 246 ? -25.359 3.473 32.742 1.00 98.44 246 PHE A O 1
ATOM 2010 N N . GLY A 1 247 ? -25.392 2.618 30.668 1.00 98.00 247 GLY A N 1
ATOM 2011 C CA . GLY A 1 247 ? -26.803 2.240 30.694 1.00 98.00 247 GLY A CA 1
ATOM 2012 C C . GLY A 1 247 ? -27.134 1.223 31.792 1.00 98.00 247 GLY A C 1
ATOM 2013 O O . GLY A 1 247 ? -28.148 1.371 32.487 1.00 98.00 247 GLY A O 1
ATOM 2014 N N . ILE A 1 248 ? -26.279 0.213 31.988 1.00 98.12 248 ILE A N 1
ATOM 2015 C CA . ILE A 1 248 ? -26.419 -0.784 33.060 1.00 98.12 248 ILE A CA 1
ATOM 2016 C C . ILE A 1 248 ? -26.235 -0.123 34.429 1.00 98.12 248 ILE A C 1
ATOM 2018 O O . ILE A 1 248 ? -27.073 -0.322 35.310 1.00 98.12 248 ILE A O 1
ATOM 2022 N N . GLN A 1 249 ? -25.226 0.734 34.593 1.00 98.25 249 GLN A N 1
ATOM 2023 C CA . GLN A 1 249 ? -24.958 1.457 35.840 1.00 98.25 249 GLN A CA 1
ATOM 2024 C C . GLN A 1 249 ? -26.161 2.302 36.285 1.00 98.25 249 GLN A C 1
ATOM 2026 O O . GLN A 1 249 ? -26.562 2.289 37.453 1.00 98.25 249 GLN A O 1
ATOM 2031 N N . LYS A 1 250 ? -26.819 2.986 35.344 1.00 98.44 250 LYS A N 1
ATOM 2032 C CA . LYS A 1 250 ? -28.043 3.752 35.622 1.00 98.44 250 LYS A CA 1
ATOM 2033 C C . LYS A 1 250 ? -29.203 2.858 36.078 1.00 98.44 250 LYS A C 1
ATOM 2035 O O . LYS A 1 250 ? -29.993 3.264 36.932 1.00 98.44 250 LYS A O 1
ATOM 2040 N N . LYS A 1 251 ? -29.335 1.647 35.519 1.00 98.12 251 LYS A N 1
ATOM 2041 C CA . LYS A 1 251 ? -30.346 0.658 35.942 1.00 98.12 251 LYS A CA 1
ATOM 2042 C C . LYS A 1 251 ? -30.017 0.074 37.318 1.00 98.12 251 LYS A C 1
ATOM 2044 O O . LYS A 1 251 ? -30.918 -0.026 38.150 1.00 98.12 251 LYS A O 1
ATOM 2049 N N . TYR A 1 252 ? -28.745 -0.222 37.584 1.00 97.94 252 TYR A N 1
ATOM 2050 C CA . TYR A 1 252 ? -28.247 -0.686 38.881 1.00 97.94 252 TYR A CA 1
ATOM 2051 C C . TYR A 1 252 ? -28.629 0.274 40.015 1.00 97.94 252 TYR A C 1
ATOM 2053 O O . TYR A 1 252 ? -29.195 -0.151 41.024 1.00 97.94 252 TYR A O 1
ATOM 2061 N N . GLN A 1 253 ? -28.421 1.580 39.817 1.00 97.88 253 GLN A N 1
ATOM 2062 C CA . GLN 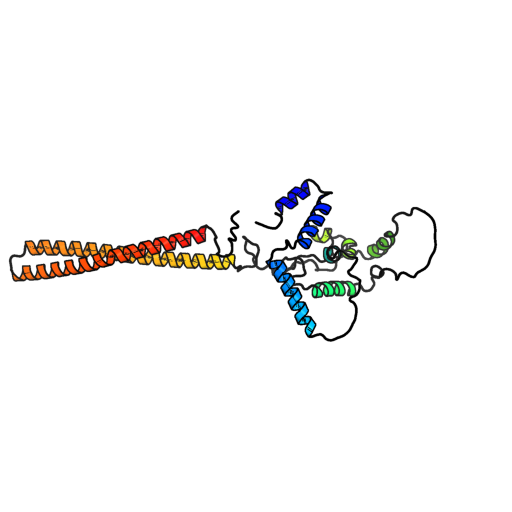A 1 253 ? -28.772 2.615 40.799 1.00 97.88 253 GLN A CA 1
ATOM 2063 C C . GLN A 1 253 ? -30.275 2.663 41.124 1.00 97.88 253 GLN A C 1
ATOM 2065 O O . GLN A 1 253 ? -30.655 2.992 42.246 1.00 97.88 253 GLN A O 1
ATOM 2070 N N . LYS A 1 254 ? -31.140 2.314 40.164 1.00 98.00 254 LYS A N 1
ATOM 2071 C CA . LYS A 1 254 ? -32.604 2.310 40.333 1.00 98.00 254 LYS A CA 1
ATOM 2072 C C . LYS A 1 254 ? -33.157 0.997 40.892 1.00 98.00 254 LYS A C 1
ATOM 2074 O O . LYS A 1 254 ? -34.303 0.959 41.341 1.00 98.00 254 LYS A O 1
ATOM 2079 N N . ALA A 1 255 ? -32.386 -0.086 40.841 1.00 97.50 255 ALA A N 1
ATOM 2080 C CA . ALA A 1 255 ? -32.833 -1.401 41.272 1.00 97.50 255 ALA A CA 1
ATOM 2081 C C . ALA A 1 255 ? -33.069 -1.438 42.792 1.00 97.50 255 ALA A C 1
ATOM 2083 O O . ALA A 1 255 ? -32.236 -0.988 43.576 1.00 97.50 255 ALA A O 1
ATOM 2084 N N . ARG A 1 256 ? -34.201 -2.009 43.224 1.00 97.50 256 ARG A N 1
ATOM 2085 C CA . ARG A 1 256 ? -34.539 -2.166 44.654 1.00 97.50 256 ARG A CA 1
ATOM 2086 C C . ARG A 1 256 ? -34.252 -3.570 45.191 1.00 97.50 256 ARG A C 1
ATOM 2088 O O . ARG A 1 256 ? -33.939 -3.720 46.365 1.00 97.50 256 ARG A O 1
ATOM 2095 N N . ASN A 1 257 ? -34.330 -4.594 44.340 1.00 98.00 257 ASN A N 1
ATOM 2096 C CA . ASN A 1 257 ? -34.145 -5.989 44.736 1.00 98.00 257 ASN A CA 1
ATOM 2097 C C . ASN A 1 257 ? -32.650 -6.372 44.733 1.00 98.00 257 ASN A C 1
ATOM 2099 O O . ASN A 1 257 ? -31.935 -6.127 43.757 1.00 98.00 257 ASN A O 1
ATOM 2103 N N . ARG A 1 258 ? -32.181 -7.015 45.811 1.00 97.56 258 ARG A N 1
ATOM 2104 C CA . ARG A 1 258 ? -30.790 -7.476 45.967 1.00 97.56 258 ARG A CA 1
ATOM 2105 C C . ARG A 1 258 ? -30.335 -8.391 44.826 1.00 97.56 258 ARG A C 1
ATOM 2107 O O . ARG A 1 258 ? -29.236 -8.205 44.314 1.00 97.56 258 ARG A O 1
ATOM 2114 N N . ASN A 1 259 ? -31.181 -9.321 44.392 1.00 97.88 259 ASN A N 1
ATOM 2115 C CA . ASN A 1 259 ? -30.846 -10.253 43.315 1.00 97.88 259 ASN A CA 1
ATOM 2116 C C . ASN A 1 259 ? -30.679 -9.512 41.981 1.00 97.88 259 ASN A C 1
ATOM 2118 O O . ASN A 1 259 ? -29.729 -9.770 41.250 1.00 97.88 259 ASN A O 1
ATOM 2122 N N . THR A 1 260 ? -31.534 -8.519 41.703 1.00 97.56 260 THR A N 1
ATOM 2123 C CA . THR A 1 260 ? -31.395 -7.685 40.495 1.00 97.56 260 THR A CA 1
ATOM 2124 C C . THR A 1 260 ? -30.138 -6.818 40.522 1.00 97.56 260 THR A C 1
ATOM 2126 O O . THR A 1 260 ? -29.476 -6.680 39.500 1.00 97.56 260 THR A O 1
ATOM 2129 N N . LYS A 1 261 ? -29.761 -6.276 41.691 1.00 97.94 261 LYS A N 1
ATOM 2130 C CA . LYS A 1 261 ? -28.506 -5.526 41.843 1.00 97.94 261 LYS A CA 1
ATOM 2131 C C . LYS A 1 261 ? -27.290 -6.401 41.574 1.00 97.94 261 LYS A C 1
ATOM 2133 O O . LYS A 1 261 ? -26.395 -5.966 40.862 1.00 97.94 261 LYS A O 1
ATOM 2138 N N . ARG A 1 262 ? -27.284 -7.629 42.102 1.00 97.88 262 ARG A N 1
ATOM 2139 C CA . ARG A 1 262 ? -26.211 -8.597 41.855 1.00 97.88 262 ARG A CA 1
ATOM 2140 C C . ARG A 1 262 ? -26.059 -8.898 40.361 1.00 97.88 262 ARG A C 1
ATOM 2142 O O . ARG A 1 262 ? -24.953 -8.802 39.854 1.00 97.88 262 ARG A O 1
ATOM 2149 N N . ALA A 1 263 ? -27.161 -9.156 39.656 1.00 98.06 263 ALA A N 1
ATOM 2150 C CA . ALA A 1 263 ? -27.126 -9.408 38.214 1.00 98.06 263 ALA A CA 1
ATOM 2151 C C . ALA A 1 263 ? -26.591 -8.208 37.407 1.00 98.06 263 ALA A C 1
ATOM 2153 O O . ALA A 1 263 ? -25.820 -8.383 36.469 1.00 98.06 263 ALA A O 1
ATOM 2154 N N . PHE A 1 264 ? -26.968 -6.976 37.770 1.00 98.38 264 PHE A N 1
ATOM 2155 C CA . PHE A 1 264 ? -26.413 -5.785 37.121 1.00 98.38 264 PHE A CA 1
ATOM 2156 C C . PHE A 1 264 ? -24.927 -5.584 37.431 1.00 98.38 264 PHE A C 1
ATOM 2158 O O . PHE A 1 264 ? -24.194 -5.195 36.528 1.00 98.38 264 PHE A O 1
ATOM 2165 N N . GLN A 1 265 ? -24.482 -5.864 38.660 1.00 98.19 265 GLN A N 1
ATOM 2166 C CA . GLN A 1 265 ? -23.064 -5.795 39.017 1.00 98.19 265 GLN A CA 1
ATOM 2167 C C . GLN A 1 265 ? -22.240 -6.787 38.191 1.00 98.19 265 GLN A C 1
ATOM 2169 O O . GLN A 1 265 ? -21.268 -6.385 37.569 1.00 98.19 265 GLN A O 1
ATOM 2174 N N . GLU A 1 266 ? -22.688 -8.040 38.088 1.00 98.31 266 GLU A N 1
ATOM 2175 C CA . GLU A 1 266 ? -22.029 -9.061 37.260 1.00 98.31 266 GLU A CA 1
ATOM 2176 C C . GLU A 1 266 ? -21.940 -8.626 35.780 1.00 98.31 266 GLU A C 1
ATOM 2178 O O . GLU A 1 266 ? -20.937 -8.873 35.110 1.00 98.31 266 GLU A O 1
ATOM 2183 N N . ALA A 1 267 ? -22.956 -7.924 35.262 1.00 98.38 267 ALA A N 1
ATOM 2184 C CA . ALA A 1 267 ? -22.938 -7.378 33.903 1.00 98.38 267 ALA A CA 1
ATOM 2185 C C . ALA A 1 267 ? -21.985 -6.175 33.730 1.00 98.38 267 ALA A C 1
ATOM 2187 O O . ALA A 1 267 ? -21.380 -6.029 32.664 1.00 98.38 267 ALA A O 1
ATOM 2188 N N . ILE A 1 268 ? -21.844 -5.325 34.754 1.00 98.31 268 ILE A N 1
ATOM 2189 C CA . ILE A 1 268 ? -20.859 -4.230 34.776 1.00 98.31 268 ILE A CA 1
ATOM 2190 C C . ILE A 1 268 ? -19.451 -4.813 34.797 1.00 98.31 268 ILE A C 1
ATOM 2192 O O . ILE A 1 268 ? -18.656 -4.463 33.934 1.00 98.31 268 ILE A O 1
ATOM 2196 N N . ASP A 1 269 ? -19.180 -5.757 35.701 1.00 98.12 269 ASP A N 1
ATOM 2197 C CA . ASP A 1 269 ? -17.868 -6.395 35.839 1.00 98.12 269 ASP A CA 1
ATOM 2198 C C . ASP A 1 269 ? -17.450 -7.077 34.528 1.00 98.12 269 ASP A C 1
ATOM 2200 O O . ASP A 1 269 ? -16.299 -6.983 34.107 1.00 98.12 269 ASP A O 1
ATOM 2204 N N . LYS A 1 270 ? -18.400 -7.721 33.836 1.00 98.25 270 LYS A N 1
ATOM 2205 C CA . LYS A 1 270 ? -18.160 -8.287 32.504 1.00 98.25 270 LYS A CA 1
ATOM 2206 C C . LYS A 1 270 ? -17.820 -7.209 31.468 1.00 98.25 270 LYS A C 1
ATOM 2208 O O . LYS A 1 270 ? -16.868 -7.383 30.716 1.00 98.25 270 LYS A O 1
ATOM 2213 N N . SER A 1 271 ? -18.574 -6.109 31.435 1.00 97.94 271 SER A N 1
ATOM 2214 C CA . SER A 1 271 ? -18.310 -5.003 30.501 1.00 97.94 271 SER A CA 1
ATOM 2215 C C . SER A 1 271 ? -16.942 -4.364 30.769 1.00 97.94 271 SER A C 1
ATOM 2217 O O . SER A 1 271 ? -16.207 -4.095 29.827 1.00 97.94 271 SER A O 1
ATOM 2219 N N . ASP A 1 272 ? -16.563 -4.195 32.039 1.00 98.31 272 ASP A N 1
ATOM 2220 C CA . ASP A 1 272 ? -15.262 -3.655 32.457 1.00 98.31 272 ASP A CA 1
ATOM 2221 C C . ASP A 1 272 ? -14.099 -4.572 32.048 1.00 98.31 272 ASP A C 1
ATOM 2223 O O . ASP A 1 272 ? -13.048 -4.089 31.625 1.00 98.31 272 ASP A O 1
ATOM 2227 N N . GLN A 1 273 ? -14.285 -5.894 32.119 1.00 98.50 273 GLN A N 1
ATOM 2228 C CA . GLN A 1 273 ? -13.314 -6.865 31.602 1.00 98.50 273 GLN A CA 1
ATOM 2229 C C . GLN A 1 273 ? -13.162 -6.769 30.081 1.00 98.50 273 GLN A C 1
ATOM 2231 O O . GLN A 1 273 ? -12.037 -6.773 29.584 1.00 98.50 273 GLN A O 1
ATOM 2236 N N . ASP A 1 274 ? -14.270 -6.680 29.342 1.00 98.12 274 ASP A N 1
ATOM 2237 C CA . ASP A 1 274 ? -14.238 -6.582 27.880 1.00 98.12 274 ASP A CA 1
ATOM 2238 C C . ASP A 1 274 ? -13.610 -5.250 27.420 1.00 98.12 274 ASP A C 1
ATOM 2240 O O . ASP A 1 274 ? -12.755 -5.258 26.533 1.00 98.12 274 ASP A O 1
ATOM 2244 N N . ILE A 1 275 ? -13.931 -4.128 28.081 1.00 98.31 275 ILE A N 1
ATOM 2245 C CA . ILE A 1 275 ? -13.286 -2.821 27.850 1.00 98.31 275 ILE A CA 1
ATOM 2246 C C . ILE A 1 275 ? -11.782 -2.918 28.108 1.00 98.31 275 ILE A C 1
ATOM 2248 O O . ILE A 1 275 ? -10.991 -2.490 27.272 1.00 98.31 275 ILE A O 1
ATOM 2252 N N . SER A 1 276 ? -11.379 -3.524 29.228 1.00 98.12 276 SER A N 1
ATOM 2253 C CA . SER A 1 276 ? -9.966 -3.657 29.597 1.00 98.12 276 SER A CA 1
ATOM 2254 C C . SER A 1 276 ? -9.183 -4.467 28.554 1.00 98.12 276 SER A C 1
ATOM 2256 O O . SER A 1 276 ? -8.118 -4.033 28.124 1.00 98.12 276 SER A O 1
ATOM 2258 N N . ARG A 1 277 ? -9.741 -5.578 28.050 1.00 98.31 277 ARG A N 1
ATOM 2259 C CA . ARG A 1 277 ? -9.130 -6.367 26.959 1.00 98.31 277 ARG A CA 1
ATOM 2260 C C . ARG A 1 277 ? -8.960 -5.559 25.673 1.00 98.31 277 ARG A C 1
ATOM 2262 O O . ARG A 1 277 ? -7.915 -5.632 25.030 1.00 98.31 277 ARG A O 1
ATOM 2269 N N . LEU A 1 278 ? -9.978 -4.793 25.280 1.00 98.00 278 LEU A N 1
ATOM 2270 C CA . LEU A 1 278 ? -9.890 -3.957 24.081 1.00 98.00 278 LEU A CA 1
ATOM 2271 C C . LEU A 1 278 ? -8.878 -2.820 24.263 1.00 98.00 278 LEU A C 1
ATOM 2273 O O . LEU A 1 278 ? -8.076 -2.575 23.361 1.00 98.00 278 LEU A O 1
ATOM 2277 N N . MET A 1 279 ? -8.851 -2.185 25.436 1.00 98.06 279 MET A N 1
ATOM 2278 C CA . MET A 1 279 ? -7.856 -1.167 25.781 1.00 98.06 279 MET A CA 1
ATOM 2279 C C . MET A 1 279 ? -6.424 -1.714 25.766 1.00 98.06 279 MET A C 1
ATOM 2281 O O . MET A 1 279 ? -5.522 -0.996 25.350 1.00 98.06 279 MET A O 1
ATOM 2285 N N . GLU A 1 280 ? -6.203 -2.970 26.162 1.00 98.12 280 GLU A N 1
ATOM 2286 C CA . GLU A 1 280 ? -4.895 -3.633 26.054 1.00 98.12 280 GLU A CA 1
ATOM 2287 C C . GLU A 1 280 ? -4.480 -3.877 24.592 1.00 98.12 280 GLU A C 1
ATOM 2289 O O . GLU A 1 280 ? -3.300 -3.770 24.257 1.00 98.12 280 GLU A O 1
ATOM 2294 N N . SER A 1 281 ? -5.436 -4.165 23.702 1.00 97.44 281 SER A N 1
ATOM 2295 C CA . SER A 1 281 ? -5.168 -4.396 22.272 1.00 97.44 281 SER A CA 1
ATOM 2296 C C . SER A 1 281 ? -4.973 -3.113 21.451 1.00 97.44 281 SER A C 1
ATOM 2298 O O . SER A 1 281 ? -4.281 -3.127 20.430 1.00 97.44 281 SER A O 1
ATOM 2300 N N . LEU A 1 282 ? -5.547 -1.989 21.891 1.00 97.12 282 LEU A N 1
ATOM 2301 C CA . LEU A 1 282 ? -5.573 -0.742 21.126 1.00 97.12 282 LEU A CA 1
ATOM 2302 C C . LEU A 1 282 ? -4.167 -0.183 20.805 1.00 97.12 282 LEU A C 1
ATOM 2304 O O . LEU A 1 282 ? -3.935 0.138 19.639 1.00 97.12 282 LEU A O 1
ATOM 2308 N N . PRO A 1 283 ? -3.193 -0.134 21.740 1.00 98.06 283 PRO A N 1
ATOM 2309 C CA . PRO A 1 283 ? -1.841 0.349 21.444 1.00 98.06 283 PRO A CA 1
ATOM 2310 C C . PRO A 1 283 ? -1.120 -0.483 20.379 1.00 98.06 283 PRO A C 1
ATOM 2312 O O . PRO A 1 283 ? -0.354 0.056 19.582 1.00 98.06 283 PRO A O 1
ATOM 2315 N N . MET A 1 284 ? -1.375 -1.794 20.346 1.00 97.50 284 MET A N 1
ATOM 2316 C CA . MET A 1 284 ? -0.814 -2.698 19.341 1.00 97.50 284 MET A CA 1
ATOM 2317 C C . MET A 1 284 ? -1.365 -2.394 17.946 1.00 97.50 284 MET A C 1
ATOM 2319 O O . MET A 1 284 ? -0.589 -2.299 16.994 1.00 97.50 284 MET A O 1
ATOM 2323 N N . LEU A 1 285 ? -2.678 -2.174 17.830 1.00 97.19 285 LEU A N 1
ATOM 2324 C CA . LEU A 1 285 ? -3.313 -1.773 16.571 1.00 97.19 285 LEU A CA 1
ATOM 2325 C C . LEU A 1 285 ? -2.856 -0.381 16.117 1.00 97.19 285 LEU A C 1
ATOM 2327 O O . LEU A 1 285 ? -2.575 -0.182 14.938 1.00 97.19 285 LEU A O 1
ATOM 2331 N N . GLU A 1 286 ? -2.712 0.574 17.039 1.00 97.75 286 GLU A N 1
ATOM 2332 C CA . GLU A 1 286 ? -2.188 1.908 16.725 1.00 97.75 286 GLU A CA 1
ATOM 2333 C C . GLU A 1 286 ? -0.736 1.847 16.241 1.00 97.75 286 GLU A C 1
ATOM 2335 O O . GLU A 1 286 ? -0.384 2.487 15.248 1.00 97.75 286 GLU A O 1
ATOM 2340 N N . GLN A 1 287 ? 0.104 1.025 16.877 1.00 97.94 287 GLN A N 1
ATOM 2341 C CA . GLN A 1 287 ? 1.469 0.788 16.416 1.00 97.94 287 GLN A CA 1
ATOM 2342 C C . GLN A 1 287 ? 1.491 0.148 15.022 1.00 97.94 287 GLN A C 1
ATOM 2344 O O . GLN A 1 287 ? 2.261 0.584 14.164 1.00 97.94 287 GLN A O 1
ATOM 2349 N N . GLN A 1 288 ? 0.650 -0.858 14.773 1.00 97.12 288 GLN A N 1
ATOM 2350 C CA . GLN A 1 288 ? 0.536 -1.502 13.465 1.00 97.12 288 GLN A CA 1
ATOM 2351 C C . GLN A 1 288 ? 0.095 -0.507 12.384 1.00 97.12 288 GLN A C 1
ATOM 2353 O O . GLN A 1 288 ? 0.716 -0.439 11.324 1.00 97.12 288 GLN A O 1
ATOM 2358 N N . PHE A 1 289 ? -0.911 0.321 12.668 1.00 97.31 289 PHE A N 1
ATOM 2359 C CA . PHE A 1 289 ? -1.363 1.379 11.769 1.00 97.31 289 PHE A CA 1
ATOM 2360 C C . PHE A 1 289 ? -0.229 2.356 11.420 1.00 97.31 289 PHE A C 1
ATOM 2362 O O . PHE A 1 289 ? -0.007 2.660 10.248 1.00 97.31 289 PHE A O 1
ATOM 2369 N N . LEU A 1 290 ? 0.551 2.802 12.412 1.00 97.81 290 LEU A N 1
ATOM 2370 C CA . LEU A 1 290 ? 1.695 3.691 12.179 1.00 97.81 290 LEU A CA 1
ATOM 2371 C C . LEU A 1 290 ? 2.793 3.041 11.322 1.00 97.81 290 LEU A C 1
ATOM 2373 O O . LEU A 1 290 ? 3.406 3.719 10.491 1.00 97.81 290 LEU A O 1
ATOM 2377 N N . LEU A 1 291 ? 3.040 1.738 11.492 1.00 97.44 291 LEU A N 1
ATOM 2378 C CA . LEU A 1 291 ? 3.982 0.995 10.653 1.00 97.44 291 LEU A CA 1
ATOM 2379 C C . LEU A 1 291 ? 3.511 0.933 9.195 1.00 97.44 291 LEU A C 1
ATOM 2381 O O . LEU A 1 291 ? 4.319 1.159 8.290 1.00 97.44 291 LEU A O 1
ATOM 2385 N N . GLU A 1 292 ? 2.219 0.699 8.956 1.00 97.12 292 GLU A N 1
ATOM 2386 C CA . GLU A 1 292 ? 1.660 0.689 7.600 1.00 97.12 292 GLU A CA 1
ATOM 2387 C C . GLU A 1 292 ? 1.672 2.089 6.962 1.00 97.12 292 GLU A C 1
ATOM 2389 O O . GLU A 1 292 ? 2.040 2.222 5.794 1.00 97.12 292 GLU A O 1
ATOM 2394 N N . VAL A 1 293 ? 1.414 3.158 7.729 1.00 97.44 293 VAL A N 1
ATOM 2395 C CA . VAL A 1 293 ? 1.591 4.552 7.266 1.00 97.44 293 VAL A CA 1
ATOM 2396 C C . VAL A 1 293 ? 3.033 4.802 6.809 1.00 97.44 293 VAL A C 1
ATOM 2398 O O . VAL A 1 293 ? 3.271 5.363 5.735 1.00 97.44 293 VAL A O 1
ATOM 2401 N N . ALA A 1 294 ? 4.023 4.380 7.600 1.00 97.25 294 ALA A N 1
ATOM 2402 C CA . ALA A 1 294 ? 5.433 4.540 7.247 1.00 97.25 294 ALA A CA 1
ATOM 2403 C C . ALA A 1 294 ? 5.818 3.721 5.999 1.00 97.25 294 ALA A C 1
ATOM 2405 O O . ALA A 1 294 ? 6.566 4.206 5.137 1.00 97.25 294 ALA A O 1
ATOM 2406 N N . ALA A 1 295 ? 5.295 2.498 5.873 1.00 95.56 295 ALA A N 1
ATOM 2407 C CA . ALA A 1 295 ? 5.512 1.637 4.716 1.00 95.56 295 ALA A CA 1
ATOM 2408 C C . ALA A 1 295 ? 4.922 2.247 3.434 1.00 95.56 295 ALA A C 1
ATOM 2410 O O . ALA A 1 295 ? 5.627 2.332 2.421 1.00 95.56 295 ALA A O 1
ATOM 2411 N N . LEU A 1 296 ? 3.681 2.737 3.495 1.00 96.25 296 LEU A N 1
ATOM 2412 C CA . LEU A 1 296 ? 3.001 3.400 2.384 1.00 96.25 296 LEU A CA 1
ATOM 2413 C C . LEU A 1 296 ? 3.777 4.637 1.915 1.00 96.25 296 LEU A C 1
ATOM 2415 O O . LEU A 1 296 ? 4.130 4.732 0.738 1.00 96.25 296 LEU A O 1
ATOM 2419 N N . ASN A 1 297 ? 4.155 5.523 2.843 1.00 96.62 297 ASN A N 1
ATOM 2420 C CA . ASN A 1 297 ? 4.953 6.717 2.541 1.00 96.62 297 ASN A CA 1
ATOM 2421 C C . ASN A 1 297 ? 6.286 6.365 1.863 1.00 96.62 297 ASN A C 1
ATOM 2423 O O . ASN A 1 297 ? 6.702 7.004 0.894 1.00 96.62 297 ASN A O 1
ATOM 2427 N N . THR A 1 298 ? 6.948 5.303 2.331 1.00 95.56 298 THR A N 1
ATOM 2428 C CA . THR A 1 298 ? 8.210 4.830 1.748 1.00 95.56 298 THR A CA 1
ATOM 2429 C C . THR A 1 298 ? 8.030 4.361 0.301 1.00 95.56 298 THR A C 1
ATOM 2431 O O . THR A 1 298 ? 8.891 4.610 -0.548 1.00 95.56 298 THR A O 1
ATOM 2434 N N . ILE A 1 299 ? 6.938 3.656 -0.005 1.00 94.00 299 ILE A N 1
ATOM 2435 C CA . ILE A 1 299 ? 6.668 3.156 -1.359 1.00 94.00 299 ILE A CA 1
ATOM 2436 C C . ILE A 1 299 ? 6.237 4.299 -2.279 1.00 94.00 299 ILE A C 1
ATOM 2438 O O . ILE A 1 299 ? 6.775 4.411 -3.382 1.00 94.00 299 ILE A O 1
ATOM 2442 N N . GLN A 1 300 ? 5.375 5.204 -1.812 1.00 95.00 300 GLN A N 1
ATOM 2443 C CA . GLN A 1 300 ? 4.992 6.410 -2.551 1.00 95.00 300 GLN A CA 1
ATOM 2444 C C . GLN A 1 300 ? 6.216 7.259 -2.912 1.00 95.00 300 GLN A C 1
ATOM 2446 O O . GLN A 1 300 ? 6.370 7.665 -4.064 1.00 95.00 300 GLN A O 1
ATOM 2451 N N . GLN A 1 301 ? 7.158 7.449 -1.982 1.00 94.00 301 GLN A N 1
ATOM 2452 C CA . GLN A 1 301 ? 8.406 8.159 -2.265 1.00 94.00 301 GLN A CA 1
ATOM 2453 C C . GLN A 1 301 ? 9.246 7.452 -3.345 1.00 94.00 301 GLN A C 1
ATOM 2455 O O . GLN A 1 301 ? 9.815 8.111 -4.222 1.00 94.00 301 GLN A O 1
ATOM 2460 N N . LYS A 1 302 ? 9.324 6.114 -3.327 1.00 90.88 302 LYS A N 1
ATOM 2461 C CA . LYS A 1 302 ? 10.036 5.331 -4.357 1.00 90.88 302 LYS A CA 1
ATOM 2462 C C . LYS A 1 302 ? 9.379 5.448 -5.732 1.00 90.88 302 LYS A C 1
ATOM 2464 O O . LYS A 1 302 ? 10.097 5.576 -6.723 1.00 90.88 302 LYS A O 1
ATOM 2469 N N . VAL A 1 303 ? 8.047 5.442 -5.792 1.00 90.75 303 VAL A N 1
ATOM 2470 C CA . VAL A 1 303 ? 7.281 5.623 -7.035 1.00 90.75 303 VAL A CA 1
ATOM 2471 C C . VAL A 1 303 ? 7.490 7.033 -7.592 1.00 90.75 303 VAL A C 1
ATOM 2473 O O . VAL A 1 303 ? 7.899 7.170 -8.745 1.00 90.75 303 VAL A O 1
ATOM 2476 N N . SER A 1 304 ? 7.305 8.073 -6.774 1.00 89.62 304 SER A N 1
ATOM 2477 C CA . SER A 1 304 ? 7.428 9.479 -7.193 1.00 89.62 304 SER A CA 1
ATOM 2478 C C . SER A 1 304 ? 8.843 9.858 -7.624 1.00 89.62 304 SER A C 1
ATOM 2480 O O . SER A 1 304 ? 9.029 10.639 -8.552 1.00 89.62 304 SER A O 1
ATOM 2482 N N . SER A 1 305 ? 9.861 9.291 -6.975 1.00 88.25 305 SER A N 1
ATOM 2483 C CA . SER A 1 305 ? 11.262 9.546 -7.329 1.00 88.25 305 SER A CA 1
ATOM 2484 C C . SER A 1 305 ? 11.747 8.759 -8.552 1.00 88.25 305 SER A C 1
ATOM 2486 O O . SER A 1 305 ? 12.878 8.971 -8.992 1.00 88.25 305 SER A O 1
ATOM 2488 N N . GLY A 1 306 ? 10.949 7.819 -9.079 1.00 80.69 306 GLY A N 1
ATOM 2489 C CA . GLY A 1 306 ? 11.369 6.923 -10.159 1.00 80.69 306 GLY A CA 1
ATOM 2490 C C . GLY A 1 306 ? 12.613 6.092 -9.814 1.00 80.69 306 GLY A C 1
ATOM 2491 O O . GLY A 1 306 ? 13.294 5.594 -10.716 1.00 80.69 306 GLY A O 1
ATOM 2492 N N . GLN A 1 307 ? 12.950 5.959 -8.522 1.00 71.81 307 GLN A N 1
ATOM 2493 C CA . GLN A 1 307 ? 14.140 5.250 -8.061 1.00 71.81 307 GLN A CA 1
ATOM 2494 C C . GLN A 1 307 ? 13.951 3.741 -8.195 1.00 71.81 307 GLN A C 1
ATOM 2496 O O . GLN A 1 307 ? 13.678 3.011 -7.243 1.00 71.81 307 GLN A O 1
ATOM 2501 N N . THR A 1 308 ? 14.183 3.263 -9.406 1.00 69.19 308 THR A N 1
ATOM 2502 C CA . THR A 1 308 ? 14.497 1.866 -9.666 1.00 69.19 308 THR A CA 1
ATOM 2503 C C . THR A 1 308 ? 15.841 1.557 -8.998 1.00 69.19 308 THR A C 1
ATOM 2505 O O . THR A 1 308 ? 16.800 2.328 -9.125 1.00 69.19 308 THR A O 1
ATOM 2508 N N . LYS A 1 309 ? 15.940 0.449 -8.248 1.00 59.53 309 LYS A N 1
ATOM 2509 C CA . LYS A 1 309 ? 17.126 0.074 -7.437 1.00 59.53 309 LYS A CA 1
ATOM 2510 C C . LYS A 1 309 ? 18.434 -0.072 -8.250 1.00 59.53 309 LYS A C 1
ATOM 2512 O O . LYS A 1 309 ? 19.472 -0.357 -7.669 1.00 59.53 309 LYS A O 1
ATOM 2517 N N . GLY A 1 310 ? 18.412 0.142 -9.569 1.00 54.84 310 GLY A N 1
ATOM 2518 C CA . GLY A 1 310 ? 19.574 0.085 -10.459 1.00 54.84 310 GLY A CA 1
ATOM 2519 C C . GLY A 1 310 ? 20.175 1.429 -10.895 1.00 54.84 310 GLY A C 1
ATOM 2520 O O . GLY A 1 310 ? 21.206 1.406 -11.556 1.00 54.84 310 GLY A O 1
ATOM 2521 N N . SER A 1 311 ? 19.584 2.587 -10.562 1.00 50.38 311 SER A N 1
ATOM 2522 C CA . SER A 1 311 ? 19.974 3.865 -11.206 1.00 50.38 311 SER A CA 1
ATOM 2523 C C . SER A 1 311 ? 20.845 4.817 -10.369 1.00 50.38 311 SER A C 1
ATOM 2525 O O . SER A 1 311 ? 21.157 5.910 -10.833 1.00 50.38 311 SER A O 1
ATOM 2527 N N . ARG A 1 312 ? 21.280 4.451 -9.153 1.00 44.16 312 ARG A N 1
ATOM 2528 C CA . ARG A 1 312 ? 22.177 5.304 -8.342 1.00 44.16 312 ARG A CA 1
ATOM 2529 C C . ARG A 1 312 ? 23.534 4.650 -8.096 1.00 44.16 312 ARG A C 1
ATOM 2531 O O . ARG A 1 312 ? 23.779 4.108 -7.026 1.00 44.16 312 ARG A O 1
ATOM 2538 N N . VAL A 1 313 ? 24.458 4.817 -9.040 1.00 45.06 313 VAL A N 1
ATOM 2539 C CA . VAL A 1 313 ? 25.877 4.959 -8.676 1.00 45.06 313 VAL A CA 1
ATOM 2540 C C . VAL A 1 313 ? 26.079 6.434 -8.326 1.00 45.06 313 VAL A C 1
ATOM 2542 O O . VAL A 1 313 ? 26.390 7.260 -9.178 1.00 45.06 313 VAL A O 1
ATOM 2545 N N . SER A 1 314 ? 25.809 6.787 -7.069 1.00 42.69 314 SER A N 1
ATOM 2546 C CA . SER A 1 314 ? 26.089 8.123 -6.539 1.00 42.69 314 SER A CA 1
ATOM 2547 C C . SER A 1 314 ? 27.566 8.175 -6.144 1.00 42.69 314 SER A C 1
ATOM 2549 O O . SER A 1 314 ? 27.923 7.786 -5.036 1.00 42.69 314 SER A O 1
ATOM 2551 N N . LEU A 1 315 ? 28.435 8.616 -7.055 1.00 42.75 315 LEU A N 1
ATOM 2552 C CA . LEU A 1 315 ? 29.826 8.947 -6.728 1.00 42.75 315 LEU A CA 1
ATOM 2553 C C . LEU A 1 315 ? 29.817 10.280 -5.970 1.00 42.75 315 LEU A C 1
ATOM 2555 O O . LEU A 1 315 ? 29.652 11.330 -6.587 1.00 42.75 315 LEU A O 1
ATOM 2559 N N . LYS A 1 316 ? 29.920 10.215 -4.638 1.00 43.78 316 LYS A N 1
ATOM 2560 C CA . LYS A 1 316 ? 30.239 11.381 -3.806 1.00 43.78 316 LYS A CA 1
ATOM 2561 C C . LYS A 1 316 ? 31.686 11.792 -4.100 1.00 43.78 316 LYS A C 1
ATOM 2563 O O . LYS A 1 316 ? 32.553 10.919 -4.155 1.00 43.78 316 LYS A O 1
ATOM 2568 N N . ASN A 1 317 ? 31.867 13.086 -4.365 1.00 42.22 317 ASN A N 1
ATOM 2569 C CA . ASN A 1 317 ? 33.161 13.756 -4.504 1.00 42.22 317 ASN A CA 1
ATOM 2570 C C . ASN A 1 317 ? 33.921 13.748 -3.179 1.00 42.22 317 ASN A C 1
ATOM 2572 O O . ASN A 1 317 ? 33.240 13.801 -2.129 1.00 42.22 317 ASN A O 1
#

pLDDT: mean 70.83, std 20.56, range [34.75, 98.5]

Sequence (317 aa):
MQVGYNREGIEAIVQHLPDQIVASIRLLHRVFVTYHYVSLQNVCKAVQIEQQVKTQHFHAKLSSLDPPRIFESYEIEELYRPFAKRCSQCTLYPPCGHVSLTMMIHTVEEIWYQYPNREGPSRPFRSSSLDSTSDNVRLRDHRDARWYHNSASRGECISFVTTGICSSMSSRGRCQFEHPPNLHAIDKRKMVARCSQHTLPVPCFHCEQLLRLRESLKDAEDRFEAAKSDLDQTKMELARLDDTRFGIQKKYQKARNRNTKRAFQEAIDKSDQDISRLMESLPMLEQQFLLEVAALNTIQQKVSSGQTKGSRVSLKN